Protein AF-A0A6H5HDL6-F1 (afdb_monomer_lite)

Structure (mmCIF, N/CA/C/O backbone):
data_AF-A0A6H5HDL6-F1
#
_entry.id   AF-A0A6H5HDL6-F1
#
loop_
_atom_site.group_PDB
_atom_site.id
_atom_site.type_symbol
_atom_site.label_atom_id
_atom_site.label_alt_id
_atom_site.label_comp_id
_atom_site.label_asym_id
_atom_site.label_entity_id
_atom_site.label_seq_id
_atom_site.pdbx_PDB_ins_code
_atom_site.Cartn_x
_atom_site.Cartn_y
_atom_site.Cartn_z
_atom_site.occupancy
_atom_site.B_iso_or_equiv
_atom_site.auth_seq_id
_atom_site.auth_comp_id
_atom_site.auth_asym_id
_atom_site.auth_atom_id
_atom_site.pdbx_PDB_model_num
ATOM 1 N N . MET A 1 1 ? -78.173 -23.665 137.659 1.00 51.97 1 MET A N 1
ATOM 2 C CA . MET A 1 1 ? -76.937 -24.255 137.090 1.00 51.97 1 MET A CA 1
ATOM 3 C C . MET A 1 1 ? -76.999 -24.400 135.570 1.00 51.97 1 MET A C 1
ATOM 5 O O . MET A 1 1 ? -76.061 -23.959 134.927 1.00 51.97 1 MET A O 1
ATOM 9 N N . LEU A 1 2 ? -78.094 -24.908 134.989 1.00 54.50 2 LEU A N 1
ATOM 10 C CA . LEU A 1 2 ? -78.235 -25.103 133.531 1.00 54.50 2 LEU A CA 1
ATOM 11 C C . LEU A 1 2 ? -78.214 -23.808 132.685 1.00 54.50 2 LEU A C 1
ATOM 13 O O . LEU A 1 2 ? -77.701 -23.809 131.574 1.00 54.50 2 LEU A O 1
ATOM 17 N N . GLN A 1 3 ? -78.717 -22.686 133.212 1.00 56.53 3 GLN A N 1
ATOM 18 C CA . GLN A 1 3 ? -78.788 -21.408 132.479 1.00 56.53 3 GLN A CA 1
ATOM 19 C C . GLN A 1 3 ? -77.405 -20.758 132.275 1.00 56.53 3 GLN A C 1
ATOM 21 O O . GLN A 1 3 ? -77.095 -20.301 131.178 1.00 56.53 3 GLN A O 1
ATOM 26 N N . LYS A 1 4 ? -76.543 -20.842 133.300 1.00 58.28 4 LYS A N 1
ATOM 27 C CA . LYS A 1 4 ? -75.158 -20.342 133.281 1.00 58.28 4 LYS A CA 1
ATOM 28 C C . LYS A 1 4 ? -74.285 -21.127 132.289 1.00 58.28 4 LYS A C 1
ATOM 30 O O . LYS A 1 4 ? -73.538 -20.534 131.529 1.00 58.28 4 LYS A O 1
ATOM 35 N N . GLN A 1 5 ? -74.493 -22.446 132.200 1.00 57.38 5 GLN A N 1
ATOM 36 C CA . GLN A 1 5 ? -73.827 -23.296 131.204 1.00 57.38 5 GLN A CA 1
ATOM 37 C C . GLN A 1 5 ? -74.211 -22.945 129.755 1.00 57.38 5 GLN A C 1
ATOM 39 O O . GLN A 1 5 ? -73.371 -23.053 128.870 1.00 57.38 5 GLN A O 1
ATOM 44 N N . SER A 1 6 ? -75.449 -22.507 129.486 1.00 62.84 6 SER A N 1
ATOM 45 C CA . SER A 1 6 ? -75.861 -22.133 128.121 1.00 62.84 6 SER A CA 1
ATOM 46 C C . SER A 1 6 ? -75.291 -20.783 127.662 1.00 62.84 6 SER A C 1
ATOM 48 O O . SER A 1 6 ? -74.946 -20.634 126.490 1.00 62.84 6 SER A O 1
ATOM 50 N N . GLU A 1 7 ? -75.140 -19.823 128.582 1.00 65.94 7 GLU A N 1
ATOM 51 C CA . GLU A 1 7 ? -74.504 -18.527 128.310 1.00 65.94 7 GLU A CA 1
ATOM 52 C C . GLU A 1 7 ? -72.987 -18.669 128.135 1.00 65.94 7 GLU A C 1
ATOM 54 O O . GLU A 1 7 ? -72.418 -18.062 127.225 1.00 65.94 7 GLU A O 1
ATOM 59 N N . ASP A 1 8 ? -72.342 -19.534 128.921 1.00 69.19 8 ASP A N 1
ATOM 60 C CA . ASP A 1 8 ? -70.921 -19.858 128.762 1.00 69.19 8 ASP A CA 1
ATOM 61 C C . ASP A 1 8 ? -70.655 -20.518 127.390 1.00 69.19 8 ASP A C 1
ATOM 63 O O . ASP A 1 8 ? -69.768 -20.088 126.658 1.00 69.19 8 ASP A O 1
ATOM 67 N N . ILE A 1 9 ? -71.503 -21.459 126.949 1.00 73.25 9 ILE A N 1
ATOM 68 C CA . ILE A 1 9 ? -71.388 -22.083 125.614 1.00 73.25 9 ILE A CA 1
ATOM 69 C C . ILE A 1 9 ? -71.655 -21.076 124.481 1.00 73.25 9 ILE A C 1
ATOM 71 O O . ILE A 1 9 ? -70.998 -21.119 123.440 1.00 73.25 9 ILE A O 1
ATOM 75 N N . ALA A 1 10 ? -72.629 -20.174 124.634 1.00 73.62 10 ALA A N 1
ATOM 76 C CA . ALA A 1 10 ? -72.947 -19.174 123.613 1.00 73.62 10 ALA A CA 1
ATOM 77 C C . ALA A 1 10 ? -71.846 -18.108 123.478 1.00 73.62 10 ALA A C 1
ATOM 79 O O . ALA A 1 10 ? -71.526 -17.688 122.363 1.00 73.62 10 ALA A O 1
ATOM 80 N N . THR A 1 11 ? -71.243 -17.692 124.593 1.00 76.38 11 THR A N 1
ATOM 81 C CA . THR A 1 11 ? -70.111 -16.754 124.600 1.00 76.38 11 THR A CA 1
ATOM 82 C C . THR A 1 11 ? -68.832 -17.400 124.068 1.00 76.38 11 THR A C 1
ATOM 84 O O . THR A 1 11 ? -68.110 -16.765 123.300 1.00 76.38 11 THR A O 1
ATOM 87 N N . GLU A 1 12 ? -68.590 -18.676 124.370 1.00 76.62 12 GLU A N 1
ATOM 88 C CA . GLU A 1 12 ? -67.491 -19.462 123.803 1.00 76.62 12 GLU A CA 1
ATOM 89 C C . GLU A 1 12 ? -67.674 -19.701 122.293 1.00 76.62 12 GLU A C 1
ATOM 91 O O . GLU A 1 12 ? -66.739 -19.509 121.514 1.00 76.62 12 GLU A O 1
ATOM 96 N N . LYS A 1 13 ? -68.901 -19.990 121.834 1.00 79.75 13 LYS A N 1
ATOM 97 C CA . LYS A 1 13 ? -69.240 -20.051 120.399 1.00 79.75 13 LYS A CA 1
ATOM 98 C C . LYS A 1 13 ? -69.044 -18.718 119.680 1.00 79.75 13 LYS A C 1
ATOM 100 O O . LYS A 1 13 ? -68.591 -18.706 118.541 1.00 79.75 13 LYS A O 1
ATOM 105 N N . ARG A 1 14 ? -69.376 -17.591 120.315 1.00 80.62 14 ARG A N 1
ATOM 106 C CA . ARG A 1 14 ? -69.145 -16.259 119.730 1.00 80.62 14 ARG A CA 1
ATOM 107 C C . ARG A 1 14 ? -67.656 -15.969 119.582 1.00 80.62 14 ARG A C 1
ATOM 109 O O . ARG A 1 14 ? -67.226 -15.640 118.485 1.00 80.62 14 ARG A O 1
ATOM 116 N N . LYS A 1 15 ? -66.878 -16.198 120.643 1.00 80.38 15 LYS A N 1
ATOM 117 C CA . LYS A 1 15 ? -65.420 -16.009 120.639 1.00 80.38 15 LYS A CA 1
ATOM 118 C C . LYS A 1 15 ? -64.717 -16.911 119.626 1.00 80.38 15 LYS A C 1
ATOM 120 O O . LYS A 1 15 ? -63.828 -16.452 118.920 1.00 80.38 15 LYS A O 1
ATOM 125 N N . THR A 1 16 ? -65.123 -18.177 119.524 1.00 81.25 16 THR A N 1
ATOM 126 C CA . THR A 1 16 ? -64.565 -19.112 118.531 1.00 81.25 16 THR A CA 1
ATOM 127 C C . THR A 1 16 ? -64.939 -18.719 117.105 1.00 81.25 16 THR A C 1
ATOM 129 O O . THR A 1 16 ? -64.087 -18.784 116.227 1.00 81.25 16 THR A O 1
ATOM 132 N N . MET A 1 17 ? -66.168 -18.256 116.863 1.00 81.19 17 MET A N 1
ATOM 133 C CA . MET A 1 17 ? -66.602 -17.780 115.545 1.00 81.19 17 MET A CA 1
ATOM 134 C C . MET A 1 17 ? -65.908 -16.470 115.136 1.00 81.19 17 MET A C 1
ATOM 136 O O . MET A 1 17 ? -65.518 -16.329 113.980 1.00 81.19 17 MET A O 1
ATOM 140 N N . GLU A 1 18 ? -65.720 -15.530 116.067 1.00 81.94 18 GLU A N 1
ATOM 141 C CA . GLU A 1 18 ? -64.949 -14.298 115.843 1.00 81.94 18 GLU A CA 1
ATOM 142 C C . GLU A 1 18 ? -63.475 -14.601 115.573 1.00 81.94 18 GLU A C 1
ATOM 144 O O . GLU A 1 18 ? -62.935 -14.108 114.586 1.00 81.94 18 GLU A O 1
ATOM 149 N N . SER A 1 19 ? -62.863 -15.497 116.353 1.00 84.88 19 SER A N 1
ATOM 150 C CA . SER A 1 19 ? -61.492 -15.962 116.121 1.00 84.88 19 SER A CA 1
ATOM 151 C C . SER A 1 19 ? -61.334 -16.654 114.762 1.00 84.88 19 SER A C 1
ATOM 153 O O . SER A 1 19 ? -60.387 -16.357 114.039 1.00 84.88 19 SER A O 1
ATOM 155 N N . LEU A 1 20 ? -62.278 -17.517 114.364 1.00 83.94 20 LEU A N 1
ATOM 156 C CA . LEU A 1 20 ? -62.286 -18.156 113.042 1.00 83.94 20 LEU A CA 1
ATOM 157 C C . LEU A 1 20 ? -62.433 -17.138 111.913 1.00 83.94 20 LEU A C 1
ATOM 159 O O . LEU A 1 20 ? -61.778 -17.274 110.883 1.00 83.94 20 LEU A O 1
ATOM 163 N N . LYS A 1 21 ? -63.285 -16.123 112.090 1.00 84.50 21 LYS A N 1
ATOM 164 C CA . LYS A 1 21 ? -63.489 -15.055 111.107 1.00 84.50 21 LYS A CA 1
ATOM 165 C C . LYS A 1 21 ? -62.234 -14.194 110.948 1.00 84.50 21 LYS A C 1
ATOM 167 O O . LYS A 1 21 ? -61.874 -13.876 109.817 1.00 84.50 21 LYS A O 1
ATOM 172 N N . GLU A 1 22 ? -61.562 -13.851 112.046 1.00 87.00 22 GLU A N 1
ATOM 173 C CA . GLU A 1 22 ? -60.267 -13.160 112.015 1.00 87.00 22 GLU A CA 1
ATOM 174 C C . GLU A 1 22 ? -59.184 -14.022 111.358 1.00 87.00 22 GLU A C 1
ATOM 176 O O . GLU A 1 22 ? -58.454 -13.533 110.499 1.00 87.00 22 GLU A O 1
ATOM 181 N N . GLU A 1 23 ? -59.111 -15.316 111.682 1.00 89.06 23 GLU A N 1
ATOM 182 C CA . GLU A 1 23 ? -58.134 -16.232 111.088 1.00 89.06 23 GLU A CA 1
ATOM 183 C C . GLU A 1 23 ? -58.360 -16.414 109.578 1.00 89.06 23 GLU A C 1
ATOM 185 O O . GLU A 1 23 ? -57.404 -16.383 108.800 1.00 89.06 23 GLU A O 1
ATOM 190 N N . LEU A 1 24 ? -59.615 -16.568 109.140 1.00 88.31 24 LEU A N 1
ATOM 191 C CA . LEU A 1 24 ? -59.975 -16.629 107.719 1.00 88.31 24 LEU A CA 1
ATOM 192 C C . LEU A 1 24 ? -59.668 -15.313 107.004 1.00 88.31 24 LEU A C 1
ATOM 194 O O . LEU A 1 24 ? -59.081 -15.349 105.926 1.00 88.31 24 LEU A O 1
ATOM 198 N N . GLY A 1 25 ? -60.006 -14.168 107.606 1.00 90.38 25 GLY A N 1
ATOM 199 C CA . GLY A 1 25 ? -59.681 -12.851 107.055 1.00 90.38 25 GLY A CA 1
ATOM 200 C C . GLY A 1 25 ? -58.175 -12.662 106.875 1.00 90.38 25 GLY A C 1
ATOM 201 O O . GLY A 1 25 ? -57.727 -12.256 105.806 1.00 90.38 25 GLY A O 1
ATOM 202 N N . LEU A 1 26 ? -57.380 -13.057 107.873 1.00 90.44 26 LEU A N 1
ATOM 203 C CA . LEU A 1 26 ? -55.918 -13.037 107.799 1.00 90.44 26 LEU A CA 1
ATOM 204 C C . LEU A 1 26 ? -55.365 -14.003 106.741 1.00 90.44 26 LEU A C 1
ATOM 206 O O . LEU A 1 26 ? -54.380 -13.674 106.084 1.00 90.44 26 LEU A O 1
ATOM 210 N N . LYS A 1 27 ? -55.963 -15.189 106.561 1.00 91.56 27 LYS A N 1
ATOM 211 C CA . LYS A 1 27 ? -55.554 -16.142 105.512 1.00 91.56 27 LYS A CA 1
ATOM 212 C C . LYS A 1 27 ? -55.849 -15.614 104.112 1.00 91.56 27 LYS A C 1
ATOM 214 O O . LYS A 1 27 ? -54.983 -15.733 103.253 1.00 91.56 27 LYS A O 1
ATOM 219 N N . VAL A 1 28 ? -57.028 -15.029 103.897 1.00 92.69 28 VAL A N 1
ATOM 220 C CA . VAL A 1 28 ? -57.407 -14.429 102.608 1.00 92.69 28 VAL A CA 1
ATOM 221 C C . VAL A 1 28 ? -56.478 -13.268 102.276 1.00 92.69 28 VAL A C 1
ATOM 223 O O . VAL A 1 28 ? -55.870 -13.288 101.214 1.00 92.69 28 VAL A O 1
ATOM 226 N N . LEU A 1 29 ? -56.268 -12.337 103.214 1.00 93.00 29 LEU A N 1
ATOM 227 C CA . LEU A 1 29 ? -55.360 -11.202 103.010 1.00 93.00 29 LEU A CA 1
ATOM 228 C C . LEU A 1 29 ? -53.931 -11.653 102.681 1.00 93.00 29 LEU A C 1
ATOM 230 O O . LEU A 1 29 ? -53.319 -11.119 101.765 1.00 93.00 29 LEU A O 1
ATOM 234 N N . LYS A 1 30 ? -53.410 -12.675 103.376 1.00 93.44 30 LYS A N 1
ATOM 235 C CA . LYS A 1 30 ? -52.078 -13.233 103.081 1.00 93.44 30 LYS A CA 1
ATOM 236 C C . LYS A 1 30 ? -51.989 -13.892 101.707 1.00 93.44 30 LYS A C 1
ATOM 238 O O . LYS A 1 30 ? -50.918 -13.888 101.110 1.00 93.44 30 LYS A O 1
ATOM 243 N N . GLU A 1 31 ? -53.055 -14.531 101.237 1.00 93.12 31 GLU A N 1
ATOM 244 C CA . GLU A 1 31 ? -53.049 -15.176 99.922 1.00 93.12 31 GLU A CA 1
ATOM 245 C C . GLU A 1 31 ? -53.210 -14.146 98.797 1.00 93.12 31 GLU A C 1
ATOM 247 O O . GLU A 1 31 ? -52.522 -14.246 97.785 1.00 93.12 31 GLU A O 1
ATOM 252 N N . GLU A 1 32 ? -54.025 -13.108 99.007 1.00 94.00 32 GLU A N 1
ATOM 253 C CA . GLU A 1 32 ? -54.127 -11.956 98.104 1.00 94.00 32 GLU A CA 1
ATOM 254 C C . GLU A 1 32 ? -52.804 -11.187 98.005 1.00 94.00 32 GLU A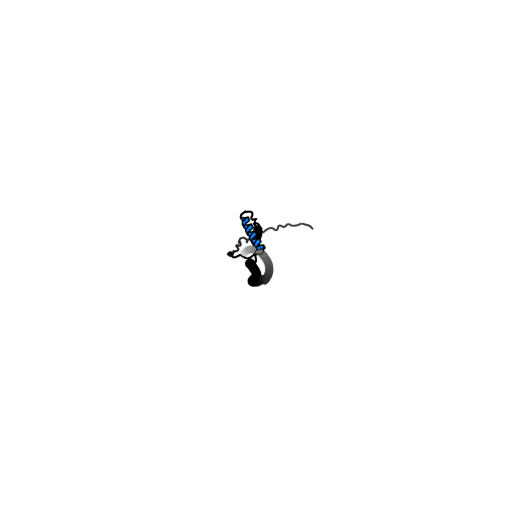 C 1
ATOM 256 O O . GLU A 1 32 ? -52.400 -10.825 96.905 1.00 94.00 32 GLU A O 1
ATOM 261 N N . GLU A 1 33 ? -52.091 -10.989 99.119 1.00 94.56 33 GLU A N 1
ATOM 262 C CA . GLU A 1 33 ? -50.772 -10.342 99.136 1.00 94.56 33 GLU A CA 1
ATOM 263 C C . GLU A 1 33 ? -49.739 -11.141 98.325 1.00 94.56 33 GLU A C 1
ATOM 265 O O . GLU A 1 33 ? -49.055 -10.584 97.468 1.00 94.56 33 GLU A O 1
ATOM 270 N N . LYS A 1 34 ? -49.689 -12.471 98.492 1.00 95.25 34 LYS A N 1
ATOM 271 C CA . LYS A 1 34 ? -48.822 -13.332 97.665 1.00 95.25 34 LYS A CA 1
ATOM 272 C C . LYS A 1 34 ? -49.184 -13.282 96.186 1.00 95.25 34 LYS A C 1
ATOM 274 O O . LYS A 1 34 ? -48.295 -13.351 95.337 1.00 95.25 34 LYS A O 1
ATOM 279 N N . GLU A 1 35 ? -50.473 -13.256 95.863 1.00 95.25 35 GLU A N 1
ATOM 280 C CA . GLU A 1 35 ? -50.909 -13.199 94.472 1.00 95.25 35 GLU A CA 1
ATOM 281 C C . GLU A 1 35 ? -50.597 -11.829 93.861 1.00 95.25 35 GLU A C 1
ATOM 283 O O . GLU A 1 35 ? -50.148 -11.759 92.718 1.00 95.25 35 GLU A O 1
ATOM 288 N N . LEU A 1 36 ? -50.713 -10.751 94.641 1.00 96.25 36 LEU A N 1
ATOM 289 C CA . LEU A 1 36 ? -50.265 -9.419 94.247 1.00 96.25 36 LEU A CA 1
ATOM 290 C C . LEU A 1 36 ? -48.755 -9.401 93.968 1.00 96.25 36 LEU A C 1
ATOM 292 O O . LEU A 1 36 ? -48.351 -8.898 92.923 1.00 96.25 36 LEU A O 1
ATOM 296 N N . ASP A 1 37 ? -47.933 -10.019 94.820 1.00 96.12 37 ASP A N 1
ATOM 297 C CA . ASP A 1 37 ? -46.484 -10.142 94.601 1.00 96.12 37 ASP A CA 1
ATOM 298 C C . ASP A 1 37 ? -46.157 -10.934 93.322 1.00 96.12 37 ASP A C 1
ATOM 300 O O . ASP A 1 37 ? -45.272 -10.563 92.540 1.00 96.12 37 ASP A O 1
ATOM 304 N N . ARG A 1 38 ? -46.892 -12.021 93.052 1.00 96.56 38 ARG A N 1
ATOM 305 C CA . ARG A 1 38 ? -46.763 -12.797 91.803 1.00 96.56 38 ARG A CA 1
ATOM 306 C C . ARG A 1 38 ? -47.158 -11.977 90.579 1.00 96.56 38 ARG A C 1
ATOM 308 O O . ARG A 1 38 ? -46.459 -11.991 89.564 1.00 96.56 38 ARG A O 1
ATOM 315 N N . LEU A 1 39 ? -48.257 -11.235 90.658 1.00 96.69 39 LEU A N 1
ATOM 316 C CA . LEU A 1 39 ? -48.692 -10.351 89.580 1.00 96.69 39 LEU A CA 1
ATOM 317 C C . LEU A 1 39 ? -47.697 -9.210 89.364 1.00 96.69 39 LEU A C 1
ATOM 319 O O . LEU A 1 39 ? -47.382 -8.865 88.227 1.00 96.69 39 LEU A O 1
ATOM 323 N N . GLN A 1 40 ? -47.130 -8.655 90.430 1.00 96.62 40 GLN A N 1
ATOM 324 C CA . GLN A 1 40 ? -46.153 -7.579 90.342 1.00 96.62 40 GLN A CA 1
ATOM 325 C C . GLN A 1 40 ? -44.829 -8.062 89.732 1.00 96.62 40 GLN A C 1
ATOM 327 O O . GLN A 1 40 ? -44.255 -7.381 88.875 1.00 96.62 40 GLN A O 1
ATOM 332 N N . THR A 1 41 ? -44.365 -9.256 90.110 1.00 96.19 41 THR A N 1
ATOM 333 C CA . THR A 1 41 ? -43.159 -9.875 89.535 1.00 96.19 41 THR A CA 1
ATOM 334 C C . THR A 1 41 ? -43.345 -10.240 88.062 1.00 96.19 41 THR A C 1
ATOM 336 O O . THR A 1 41 ? -42.486 -9.906 87.246 1.00 96.19 41 THR A O 1
ATOM 339 N N . THR A 1 42 ? -44.481 -10.834 87.687 1.00 96.88 42 THR A N 1
ATOM 340 C CA . THR A 1 42 ? -44.799 -11.140 86.278 1.00 96.88 42 THR A CA 1
ATOM 341 C C . THR A 1 42 ? -44.957 -9.878 85.430 1.00 96.88 42 THR A C 1
ATOM 343 O O . THR A 1 42 ? -44.367 -9.794 84.354 1.00 96.88 42 THR A O 1
ATOM 346 N N . THR A 1 43 ? -45.660 -8.857 85.928 1.00 96.75 43 THR A N 1
ATOM 347 C CA . THR A 1 43 ? -45.820 -7.571 85.226 1.00 96.75 43 THR A CA 1
ATOM 348 C C . THR A 1 43 ? -44.471 -6.887 85.001 1.00 96.75 43 THR A C 1
ATOM 350 O O . THR A 1 43 ? -44.206 -6.379 83.913 1.00 96.75 43 THR A O 1
ATOM 353 N N . SER A 1 44 ? -43.581 -6.922 85.998 1.00 96.50 44 SER A N 1
ATOM 354 C CA . SER A 1 44 ? -42.224 -6.372 85.870 1.00 96.50 44 SER A CA 1
ATOM 355 C C . SER A 1 44 ? -41.373 -7.158 84.862 1.00 96.50 44 SER A C 1
ATOM 357 O O . SER A 1 44 ? -40.627 -6.557 84.090 1.00 96.50 44 SER A O 1
ATOM 359 N N . GLY A 1 45 ? -41.509 -8.490 84.825 1.00 97.69 45 GLY A N 1
ATOM 360 C CA . GLY A 1 45 ? -40.854 -9.351 83.835 1.00 97.69 45 GLY A CA 1
ATOM 361 C C . GLY A 1 45 ? -41.294 -9.039 82.403 1.00 97.69 45 GLY A C 1
ATOM 362 O O . GLY A 1 45 ? -40.453 -8.764 81.548 1.00 97.69 45 GLY A O 1
ATOM 363 N N . LEU A 1 46 ? -42.608 -8.969 82.166 1.00 97.31 46 LEU A N 1
ATOM 364 C CA . LEU A 1 46 ? -43.175 -8.618 80.859 1.00 97.31 46 LEU A CA 1
ATOM 365 C C . LEU A 1 46 ? -42.773 -7.208 80.409 1.00 97.31 46 LEU A C 1
ATOM 367 O O . LEU A 1 46 ? -42.495 -6.989 79.231 1.00 97.31 46 LEU A O 1
ATOM 371 N N . LEU A 1 47 ? -42.697 -6.246 81.335 1.00 97.12 47 LEU A N 1
ATOM 372 C CA . LEU A 1 47 ? -42.234 -4.894 81.025 1.00 97.12 47 LEU A CA 1
ATOM 373 C C . LEU A 1 47 ? -40.774 -4.891 80.541 1.00 97.12 47 LEU A C 1
ATOM 375 O O . LEU A 1 47 ? -40.439 -4.176 79.594 1.00 97.12 47 LEU A O 1
ATOM 379 N N . ASN A 1 48 ? -39.912 -5.705 81.156 1.00 97.00 48 ASN A N 1
ATOM 380 C CA . ASN A 1 48 ? -38.518 -5.849 80.736 1.00 97.00 48 ASN A CA 1
ATOM 381 C C . ASN A 1 48 ? -38.405 -6.501 79.352 1.00 97.00 48 ASN A C 1
ATOM 383 O O . ASN A 1 48 ? -37.693 -5.974 78.498 1.00 97.00 48 ASN A O 1
ATOM 387 N N . GLU A 1 49 ? -39.142 -7.584 79.097 1.00 97.56 49 GLU A N 1
ATOM 388 C CA . GLU A 1 49 ? -39.192 -8.231 77.778 1.00 97.56 49 GLU A CA 1
ATOM 389 C C . GLU A 1 49 ? -39.691 -7.270 76.693 1.00 97.56 49 GLU A C 1
ATOM 391 O O . GLU A 1 49 ? -39.082 -7.159 75.628 1.00 97.56 49 GLU A O 1
ATOM 396 N N . MET A 1 50 ? -40.743 -6.495 76.980 1.00 97.56 50 MET A N 1
ATOM 397 C CA . MET A 1 50 ? -41.262 -5.478 76.064 1.00 97.56 50 MET A CA 1
ATOM 398 C C . MET A 1 50 ? -40.201 -4.419 75.727 1.00 97.56 50 MET A C 1
ATOM 400 O O . MET A 1 50 ? -40.080 -4.008 74.571 1.00 97.56 50 MET A O 1
ATOM 404 N N . ASN A 1 51 ? -39.414 -3.979 76.712 1.00 97.56 51 ASN A N 1
ATOM 405 C CA . ASN A 1 51 ? -38.340 -3.011 76.491 1.00 97.56 51 ASN A CA 1
ATOM 406 C C . ASN A 1 51 ? -37.201 -3.596 75.640 1.00 97.56 51 ASN A C 1
ATOM 408 O O . ASN A 1 51 ? -36.701 -2.903 74.748 1.00 97.56 51 ASN A O 1
ATOM 412 N N . ILE A 1 52 ? -36.834 -4.864 75.862 1.00 97.81 52 ILE A N 1
ATOM 413 C CA . ILE A 1 52 ? -35.841 -5.578 75.044 1.00 97.81 52 ILE A CA 1
ATOM 414 C C . ILE A 1 52 ? -36.332 -5.670 73.597 1.00 97.81 52 ILE A C 1
ATOM 416 O O . ILE A 1 52 ? -35.649 -5.179 72.698 1.00 97.81 52 ILE A O 1
ATOM 420 N N . LEU A 1 53 ? -37.548 -6.173 73.371 1.00 97.81 53 LEU A N 1
ATOM 421 C CA . LEU A 1 53 ? -38.136 -6.296 72.033 1.00 97.81 53 LEU A CA 1
ATOM 422 C C . LEU A 1 53 ? -38.232 -4.948 71.314 1.00 97.81 53 LEU A C 1
ATOM 424 O O . LEU A 1 53 ? -37.978 -4.853 70.114 1.00 97.81 53 LEU A O 1
ATOM 428 N N . LYS A 1 54 ? -38.560 -3.874 72.040 1.00 98.00 54 LYS A N 1
ATOM 429 C CA . LYS A 1 54 ? -38.583 -2.522 71.476 1.00 98.00 54 LYS A CA 1
ATOM 430 C C . LYS A 1 54 ? -37.190 -2.083 71.020 1.00 98.00 54 LYS A C 1
ATOM 432 O O . LYS A 1 54 ? -37.068 -1.505 69.941 1.00 98.00 54 LYS A O 1
ATOM 437 N N . SER A 1 55 ? -36.151 -2.370 71.805 1.00 97.25 55 SER A N 1
ATOM 438 C CA . SER A 1 55 ? -34.766 -2.067 71.426 1.00 97.25 55 SER A CA 1
ATOM 439 C C . SER A 1 55 ? -34.318 -2.879 70.202 1.00 97.25 55 SER A C 1
ATOM 441 O O . SER A 1 55 ? -33.799 -2.306 69.243 1.00 97.25 55 SER A O 1
ATOM 443 N N . GLU A 1 56 ? -34.637 -4.173 70.151 1.00 97.81 56 GLU A N 1
ATOM 444 C CA . GLU A 1 56 ? -34.349 -5.036 69.002 1.00 97.81 56 GLU A CA 1
ATOM 445 C C . GLU A 1 56 ? -35.070 -4.556 67.741 1.00 97.81 56 GLU A C 1
ATOM 447 O O . GLU A 1 56 ? -34.452 -4.448 66.683 1.00 97.81 56 GLU A O 1
ATOM 452 N N . ALA A 1 57 ? -36.345 -4.173 67.849 1.00 97.62 57 ALA A N 1
ATOM 453 C CA . ALA A 1 57 ? -37.104 -3.617 66.733 1.00 97.62 57 ALA A CA 1
ATOM 454 C C . ALA A 1 57 ? -36.475 -2.319 66.198 1.00 97.62 57 ALA A C 1
ATOM 456 O O . ALA A 1 57 ? -36.437 -2.107 64.984 1.00 97.62 57 ALA A O 1
ATOM 457 N N . THR A 1 58 ? -35.943 -1.458 67.075 1.00 97.50 58 THR A N 1
ATOM 458 C CA . THR A 1 58 ? -35.238 -0.243 66.632 1.00 97.50 58 THR A CA 1
ATOM 459 C C . THR A 1 58 ? -33.921 -0.547 65.921 1.00 97.50 58 THR A C 1
ATOM 461 O O . THR A 1 58 ? -33.631 0.090 64.910 1.00 97.50 58 THR A O 1
ATOM 464 N N . ILE A 1 59 ? -33.165 -1.547 66.387 1.00 97.56 59 ILE A N 1
ATOM 465 C CA . ILE A 1 59 ? -31.920 -1.994 65.744 1.00 97.56 59 ILE A CA 1
ATOM 466 C C . ILE A 1 59 ? -32.226 -2.628 64.383 1.00 97.56 59 ILE A C 1
ATOM 468 O O . ILE A 1 59 ? -31.617 -2.278 63.379 1.00 97.56 59 ILE A O 1
ATOM 472 N N . LYS A 1 60 ? -33.229 -3.507 64.302 1.00 97.88 60 LYS A N 1
ATOM 473 C CA . LYS A 1 60 ? -33.631 -4.120 63.029 1.00 97.88 60 LYS A CA 1
ATOM 474 C C . LYS A 1 60 ? -34.134 -3.104 62.016 1.00 97.88 60 LYS A C 1
ATOM 476 O O . LYS A 1 60 ? -33.872 -3.252 60.825 1.00 97.88 60 LYS A O 1
ATOM 481 N N . LYS A 1 61 ? -34.799 -2.045 62.475 1.00 97.94 61 LYS A N 1
ATOM 482 C CA . LYS A 1 61 ? -35.198 -0.942 61.603 1.00 97.94 61 LYS A CA 1
ATOM 483 C C . LYS A 1 61 ? -33.989 -0.184 61.045 1.00 97.94 61 LYS A C 1
ATOM 485 O O . LYS A 1 61 ? -33.965 0.087 59.850 1.00 97.94 61 LYS A O 1
ATOM 490 N N . SER A 1 62 ? -32.977 0.113 61.863 1.00 97.56 62 SER A N 1
ATOM 491 C CA . SER A 1 62 ? -31.773 0.799 61.375 1.00 97.56 62 SER A CA 1
ATOM 492 C C . SER A 1 62 ? -30.937 -0.076 60.433 1.00 97.56 62 SER A C 1
ATOM 494 O O . SER A 1 62 ? -30.437 0.427 59.428 1.00 97.56 62 SER A O 1
ATOM 496 N N . GLU A 1 63 ? -30.834 -1.383 60.698 1.00 98.06 63 GLU A N 1
ATOM 497 C CA . GLU A 1 63 ? -30.216 -2.355 59.784 1.00 98.06 63 GLU A CA 1
ATOM 498 C C . GLU A 1 63 ? -30.931 -2.383 58.424 1.00 98.06 63 GLU A C 1
ATOM 500 O O . GLU A 1 63 ? -30.278 -2.368 57.379 1.00 98.06 63 GLU A O 1
ATOM 505 N N . LEU A 1 64 ? -32.269 -2.367 58.425 1.00 98.00 64 LEU A N 1
ATOM 506 C CA . LEU A 1 64 ? -33.071 -2.336 57.201 1.00 98.00 64 LEU A CA 1
ATOM 507 C C . LEU A 1 64 ? -32.872 -1.032 56.411 1.00 98.00 64 LEU A C 1
ATOM 509 O O . LEU A 1 64 ? -32.746 -1.069 55.185 1.00 98.00 64 LEU A O 1
ATOM 513 N N . ASP A 1 65 ? -32.799 0.111 57.096 1.00 98.00 65 ASP A N 1
ATOM 514 C CA . ASP A 1 65 ? -32.547 1.409 56.462 1.00 98.00 65 ASP A CA 1
ATOM 515 C C . ASP A 1 65 ? -31.161 1.453 55.794 1.00 98.00 65 ASP A C 1
ATOM 517 O O . ASP A 1 65 ? -31.015 1.998 54.696 1.00 98.00 65 ASP A O 1
ATOM 521 N N . LEU A 1 66 ? -30.139 0.861 56.425 1.00 97.81 66 LEU A N 1
ATOM 522 C CA . LEU A 1 66 ? -28.799 0.735 55.841 1.00 97.81 66 LEU A CA 1
ATOM 523 C C . LEU A 1 66 ? -28.803 -0.188 54.618 1.00 97.81 66 LEU A C 1
ATOM 525 O O . LEU A 1 66 ? -28.306 0.204 53.564 1.00 97.81 66 LEU A O 1
ATOM 529 N N . ALA A 1 67 ? -29.430 -1.362 54.721 1.00 97.75 67 ALA A N 1
ATOM 530 C CA . ALA A 1 67 ? -29.539 -2.298 53.603 1.00 97.75 67 ALA A CA 1
ATOM 531 C C . ALA A 1 67 ? -30.276 -1.683 52.401 1.00 97.75 67 ALA A C 1
ATOM 533 O O . ALA A 1 67 ? -29.890 -1.903 51.254 1.00 97.75 67 ALA A O 1
ATOM 534 N N . THR A 1 68 ? -31.302 -0.867 52.655 1.00 97.88 68 THR A N 1
ATOM 535 C CA . THR A 1 68 ? -32.051 -0.163 51.605 1.00 97.88 68 THR A CA 1
ATOM 536 C C . THR A 1 68 ? -31.185 0.883 50.900 1.00 97.88 68 THR A C 1
ATOM 538 O O . THR A 1 68 ? -31.215 0.993 49.676 1.00 97.88 68 THR A O 1
ATOM 541 N N . LYS A 1 69 ? -30.358 1.626 51.649 1.00 97.94 69 LYS A N 1
ATOM 542 C CA . LYS A 1 69 ? -29.401 2.579 51.063 1.00 97.94 69 LYS A CA 1
ATOM 543 C C . LYS A 1 69 ? -28.340 1.877 50.214 1.00 97.94 69 LYS A C 1
ATOM 545 O O . LYS A 1 69 ? -28.050 2.342 49.115 1.00 97.94 69 LYS A O 1
ATOM 550 N N . ASP A 1 70 ? -27.799 0.760 50.696 1.00 98.19 70 ASP A N 1
ATOM 551 C CA . ASP A 1 70 ? -26.810 -0.030 49.955 1.00 98.19 70 ASP A CA 1
ATOM 552 C C . ASP A 1 70 ? -27.398 -0.633 48.673 1.00 98.19 70 ASP A C 1
ATOM 554 O O . ASP A 1 70 ? -26.724 -0.662 47.640 1.00 98.19 70 ASP A O 1
ATOM 558 N N . LEU A 1 71 ? -28.659 -1.082 48.716 1.00 98.12 71 LEU A N 1
ATOM 559 C CA . LEU A 1 71 ? -29.372 -1.579 47.540 1.00 98.12 71 LEU A CA 1
ATOM 560 C C . LEU A 1 71 ? -29.513 -0.482 46.480 1.00 98.12 71 LEU A C 1
ATOM 562 O O . LEU A 1 71 ? -29.086 -0.689 45.346 1.00 98.12 71 LEU A O 1
ATOM 566 N N . ASN A 1 72 ? -30.011 0.695 46.866 1.00 97.50 72 ASN A N 1
ATOM 567 C CA . ASN A 1 72 ? -30.164 1.829 45.952 1.00 97.50 72 ASN A CA 1
ATOM 568 C C . ASN A 1 72 ? -28.821 2.232 45.324 1.00 97.50 72 ASN A C 1
ATOM 570 O O . ASN A 1 72 ? -28.740 2.455 44.119 1.00 97.50 72 ASN A O 1
ATOM 574 N N . ARG A 1 73 ? -27.738 2.249 46.114 1.00 98.31 73 ARG A N 1
ATOM 575 C CA . ARG A 1 73 ? -26.394 2.556 45.603 1.00 98.31 73 ARG A CA 1
ATOM 576 C C . ARG A 1 73 ? -25.946 1.561 44.531 1.00 98.31 73 ARG A C 1
ATOM 578 O O . ARG A 1 73 ? -25.388 1.952 43.510 1.00 98.31 73 ARG A O 1
ATOM 585 N N . ARG A 1 74 ? -26.194 0.264 44.741 1.00 97.56 74 ARG A N 1
ATOM 586 C CA . ARG A 1 74 ? -25.869 -0.773 43.748 1.00 97.56 74 ARG A CA 1
ATOM 587 C C . ARG A 1 74 ? -26.743 -0.687 42.502 1.00 97.56 74 ARG A C 1
ATOM 589 O O . ARG A 1 74 ? -26.261 -0.990 41.414 1.00 97.56 74 ARG A O 1
ATOM 596 N N . GLU A 1 75 ? -28.004 -0.293 42.640 1.00 97.69 75 GLU A N 1
ATOM 597 C CA . GLU A 1 75 ? -28.887 -0.056 41.496 1.00 97.69 75 GLU A CA 1
ATOM 598 C C . GLU A 1 75 ? -28.385 1.111 40.637 1.00 97.69 75 GLU A C 1
ATOM 600 O O . GLU A 1 75 ? -28.327 0.980 39.414 1.00 97.69 75 GLU A O 1
ATOM 605 N N . GLU A 1 76 ? -27.928 2.202 41.257 1.00 98.12 76 GLU A N 1
ATOM 606 C CA . GLU A 1 76 ? -27.288 3.326 40.559 1.00 98.12 76 GLU A CA 1
ATOM 607 C C . GLU A 1 76 ? -26.001 2.894 39.834 1.00 98.12 76 GLU A C 1
ATOM 609 O O . GLU A 1 76 ? -25.835 3.176 38.644 1.00 98.12 76 GLU A O 1
ATOM 614 N N . GLU A 1 77 ? -25.121 2.143 40.508 1.00 98.31 77 GLU A N 1
ATOM 615 C CA . GLU A 1 77 ? -23.903 1.577 39.903 1.00 98.31 77 GLU A CA 1
ATOM 616 C C . GLU A 1 77 ? -24.238 0.667 38.700 1.00 98.31 77 GLU A C 1
ATOM 618 O O . GLU A 1 77 ? -23.584 0.737 37.657 1.00 98.31 77 GLU A O 1
ATOM 623 N N . LEU A 1 78 ? -25.287 -0.160 38.802 1.00 98.06 78 LEU A N 1
ATOM 624 C CA . LEU A 1 78 ? -25.759 -1.018 37.708 1.00 98.06 78 LEU A CA 1
ATOM 625 C C . LEU A 1 78 ? -26.305 -0.225 36.522 1.00 98.06 78 LEU A C 1
ATOM 627 O O . LEU A 1 78 ? -26.063 -0.603 35.373 1.00 98.06 78 LEU A O 1
ATOM 631 N N . VAL A 1 79 ? -27.049 0.851 36.777 1.00 98.31 79 VAL A N 1
ATOM 632 C CA . VAL A 1 79 ? -27.544 1.739 35.718 1.00 98.31 79 VAL A CA 1
ATOM 633 C C . VAL A 1 79 ? -26.370 2.396 34.996 1.00 98.31 79 VAL A C 1
ATOM 635 O O . VAL A 1 79 ? -26.337 2.373 33.765 1.00 98.31 79 VAL A O 1
ATOM 638 N N . GLN A 1 80 ? -25.374 2.893 35.732 1.00 97.94 80 GLN A N 1
ATOM 639 C CA . GLN A 1 80 ? -24.186 3.499 35.135 1.00 97.94 80 GLN A CA 1
ATOM 640 C C . GLN A 1 80 ? -23.401 2.494 34.279 1.00 97.94 80 GLN A C 1
ATOM 642 O O . GLN A 1 80 ? -23.094 2.777 33.121 1.00 97.94 80 GLN A O 1
ATOM 647 N N . MET A 1 81 ? -23.163 1.282 34.791 1.00 98.06 81 MET A N 1
ATOM 648 C CA . MET A 1 81 ? -22.475 0.230 34.033 1.00 98.06 81 MET A CA 1
ATOM 649 C C . MET A 1 81 ? -23.210 -0.155 32.743 1.00 98.06 81 MET A C 1
ATOM 651 O O . MET A 1 81 ? -22.565 -0.448 31.737 1.00 98.06 81 MET A O 1
ATOM 655 N N . LYS A 1 82 ? -24.551 -0.147 32.734 1.00 98.25 82 LYS A N 1
ATOM 656 C CA . LYS A 1 82 ? -25.333 -0.396 31.509 1.00 98.25 82 LYS A CA 1
ATOM 657 C C . LYS A 1 82 ? -25.098 0.686 30.457 1.00 98.25 82 LYS A C 1
ATOM 659 O O . LYS A 1 82 ? -24.897 0.354 29.292 1.00 98.25 82 LYS A O 1
ATOM 664 N N . VAL A 1 83 ? -25.078 1.955 30.867 1.00 98.38 83 VAL A N 1
ATOM 665 C CA . VAL A 1 83 ? -24.794 3.084 29.966 1.00 98.38 83 VAL A CA 1
ATOM 666 C C . VAL A 1 83 ? -23.386 2.970 29.377 1.00 98.38 83 VAL A C 1
ATOM 668 O O . VAL A 1 83 ? -23.209 3.108 28.165 1.00 98.38 83 VAL A O 1
ATOM 671 N N . ASP A 1 84 ? -22.390 2.660 30.206 1.00 98.25 84 ASP A N 1
ATOM 672 C CA . ASP A 1 84 ? -21.003 2.502 29.757 1.00 98.25 84 ASP A CA 1
ATOM 673 C C . ASP A 1 84 ? -20.852 1.328 28.780 1.00 98.25 84 ASP A C 1
ATOM 675 O O . ASP A 1 84 ? -20.172 1.444 27.758 1.00 98.25 84 ASP A O 1
ATOM 679 N N . LEU A 1 85 ? -21.540 0.215 29.044 1.00 98.12 85 LEU A N 1
ATOM 680 C CA . LEU A 1 85 ? -21.558 -0.957 28.171 1.00 98.12 85 LEU A CA 1
ATOM 681 C C . LEU A 1 85 ? -22.177 -0.645 26.801 1.00 98.12 85 LEU A C 1
ATOM 683 O O . LEU A 1 85 ? -21.639 -1.071 25.777 1.00 98.12 85 LEU A O 1
ATOM 687 N N . ASP A 1 86 ? -23.263 0.124 26.756 1.00 98.19 86 ASP A N 1
ATOM 688 C CA . ASP A 1 86 ? -23.880 0.543 25.494 1.00 98.19 86 ASP A CA 1
ATOM 689 C C . ASP A 1 86 ? -22.991 1.519 24.710 1.00 98.19 86 ASP A C 1
ATOM 691 O O . ASP A 1 86 ? -22.893 1.424 23.483 1.00 98.19 86 ASP A O 1
ATOM 695 N N . ASN A 1 87 ? -22.278 2.414 25.397 1.00 98.06 87 ASN A N 1
ATOM 696 C CA . ASN A 1 87 ? -21.295 3.297 24.767 1.00 98.06 87 ASN A CA 1
ATOM 697 C C . ASN A 1 87 ? -20.111 2.511 24.185 1.00 98.06 87 ASN A C 1
ATOM 699 O O . ASN A 1 87 ? -19.696 2.763 23.052 1.00 98.06 87 ASN A O 1
ATOM 703 N N . LEU A 1 88 ? -19.590 1.526 24.923 1.00 98.06 88 LEU A N 1
ATOM 704 C CA . LEU A 1 88 ? -18.523 0.650 24.437 1.00 98.06 88 LEU A CA 1
ATOM 705 C C . LEU A 1 88 ? -18.967 -0.162 23.218 1.00 98.06 88 LEU A C 1
ATOM 707 O O . LEU A 1 88 ? -18.214 -0.247 22.251 1.00 98.06 88 LEU A O 1
ATOM 711 N N . LYS A 1 89 ? -20.196 -0.694 23.214 1.00 98.31 89 LYS A N 1
ATOM 712 C CA . LYS A 1 89 ? -20.756 -1.391 22.046 1.00 98.31 89 LYS A CA 1
ATOM 713 C C . LYS A 1 89 ? -20.797 -0.501 20.806 1.00 98.31 89 LYS A C 1
ATOM 715 O O . LYS A 1 89 ? -20.348 -0.933 19.749 1.00 98.31 89 LYS A O 1
ATOM 720 N N . LYS A 1 90 ? -21.278 0.741 20.934 1.00 98.12 90 LYS A N 1
ATOM 721 C CA . LYS A 1 90 ? -21.295 1.708 19.821 1.00 98.12 90 LYS A CA 1
ATOM 722 C C . LYS A 1 90 ? -19.886 2.010 19.307 1.00 98.12 90 LYS A C 1
ATOM 724 O O . LYS A 1 90 ? -19.665 2.037 18.102 1.00 98.12 90 LYS A O 1
ATOM 729 N N . ASN A 1 91 ? -18.921 2.190 20.209 1.00 97.94 91 ASN A N 1
ATOM 730 C CA . ASN A 1 91 ? -17.528 2.427 19.829 1.00 97.94 91 ASN A CA 1
ATOM 731 C C . ASN A 1 91 ? -16.907 1.226 19.103 1.00 97.94 91 ASN A C 1
ATOM 733 O O . ASN A 1 91 ? -16.162 1.422 18.147 1.00 97.94 91 ASN A O 1
ATOM 737 N N . ILE A 1 92 ? -17.205 -0.002 19.537 1.00 98.25 92 ILE A N 1
ATOM 738 C CA . ILE A 1 92 ? -16.743 -1.222 18.860 1.00 98.25 92 ILE A CA 1
ATOM 739 C C . ILE A 1 92 ? -17.315 -1.287 17.441 1.00 98.25 92 ILE A C 1
ATOM 741 O O . ILE A 1 92 ? -16.543 -1.469 16.507 1.00 98.25 92 ILE A O 1
ATOM 745 N N . GLN A 1 93 ? -18.618 -1.044 17.269 1.00 97.75 93 GLN A N 1
ATOM 746 C CA . GLN A 1 93 ? -19.262 -1.036 15.948 1.00 97.75 93 GLN A CA 1
ATOM 747 C C . GLN A 1 93 ? -18.606 -0.033 14.989 1.00 97.75 93 GLN A C 1
ATOM 749 O O . GLN A 1 93 ? -18.224 -0.401 13.883 1.00 97.75 93 GLN A O 1
ATOM 754 N N . LEU A 1 94 ? -18.373 1.206 15.437 1.00 97.44 94 LEU A N 1
ATOM 755 C CA . LEU A 1 94 ? -17.682 2.219 14.626 1.00 97.44 94 LEU A CA 1
ATOM 756 C C . LEU A 1 94 ? -16.264 1.776 14.228 1.00 97.44 94 LEU A C 1
ATOM 758 O O . LEU A 1 94 ? -15.836 1.964 13.092 1.00 97.44 94 LEU A O 1
ATOM 762 N N . ARG A 1 95 ? -15.521 1.151 15.150 1.00 96.69 95 ARG A N 1
ATOM 763 C CA . ARG A 1 95 ? -14.170 0.640 14.865 1.00 96.69 95 ARG A CA 1
ATOM 764 C C . ARG A 1 95 ? -14.173 -0.536 13.891 1.00 96.69 95 ARG A C 1
ATOM 766 O O . ARG A 1 95 ? -13.226 -0.676 13.113 1.00 96.69 95 ARG A O 1
ATOM 773 N N . GLU A 1 96 ? -15.190 -1.388 13.936 1.00 97.50 96 GLU A N 1
ATOM 774 C CA . GLU A 1 96 ? -15.367 -2.486 12.982 1.00 97.50 96 GLU A CA 1
ATOM 775 C C . GLU A 1 96 ? -15.622 -1.947 11.569 1.00 97.50 96 GLU A C 1
ATOM 777 O O . GLU A 1 96 ? -14.984 -2.411 10.619 1.00 97.50 96 GLU A O 1
ATOM 782 N N . GLU A 1 97 ? -16.463 -0.916 11.441 1.00 97.00 97 GLU A N 1
ATOM 783 C CA . GLU A 1 97 ? -16.718 -0.210 10.179 1.00 97.00 97 GLU A CA 1
ATOM 784 C C . GLU A 1 97 ? -15.441 0.437 9.615 1.00 97.00 97 GLU A C 1
ATOM 786 O O . GLU A 1 97 ? -15.086 0.188 8.459 1.00 97.00 97 GLU A O 1
ATOM 791 N N . ASP A 1 98 ? -14.688 1.175 10.442 1.00 97.56 98 ASP A N 1
ATOM 792 C CA . ASP A 1 98 ? -13.394 1.767 10.061 1.00 97.56 98 ASP A CA 1
ATOM 793 C C . ASP A 1 98 ? -12.407 0.697 9.565 1.00 97.56 98 ASP A C 1
ATOM 795 O O . ASP A 1 98 ? -11.728 0.860 8.547 1.00 97.56 98 ASP A O 1
ATOM 799 N N . THR A 1 99 ? -12.321 -0.426 10.284 1.00 97.69 99 THR A N 1
ATOM 800 C CA . THR A 1 99 ? -11.402 -1.522 9.950 1.00 97.69 99 THR A CA 1
ATOM 801 C C . THR A 1 99 ? -11.781 -2.176 8.625 1.00 97.69 99 THR A C 1
ATOM 803 O O . THR A 1 99 ? -10.903 -2.532 7.837 1.00 97.69 99 THR A O 1
ATOM 806 N N . MET A 1 100 ? -13.077 -2.342 8.362 1.00 97.12 100 MET A N 1
ATOM 807 C CA . MET A 1 100 ? -13.579 -2.877 7.099 1.00 97.12 100 MET A CA 1
ATOM 808 C C . MET A 1 100 ? -13.246 -1.945 5.930 1.00 97.12 100 MET A C 1
ATOM 810 O O . MET A 1 100 ? -12.708 -2.408 4.924 1.00 97.12 100 MET A O 1
ATOM 814 N N . TYR A 1 101 ? -13.478 -0.640 6.090 1.00 97.50 101 TYR A N 1
ATOM 815 C CA . TYR A 1 101 ? -13.134 0.360 5.080 1.00 97.50 101 TYR A CA 1
ATOM 816 C C . TYR A 1 101 ? -11.629 0.376 4.775 1.00 97.50 101 TYR A C 1
ATOM 818 O O . TYR A 1 101 ? -11.222 0.327 3.613 1.00 97.50 101 TYR A O 1
ATOM 826 N N . LEU A 1 102 ? -10.780 0.369 5.808 1.00 96.62 102 LEU A N 1
ATOM 827 C CA . LEU A 1 102 ? -9.326 0.334 5.628 1.00 96.62 102 LEU A CA 1
ATOM 828 C C . LEU A 1 102 ? -8.854 -0.954 4.944 1.00 96.62 102 LEU A C 1
ATOM 830 O O . LEU A 1 102 ? -7.972 -0.895 4.089 1.00 96.62 102 LEU A O 1
ATOM 834 N N . LYS A 1 103 ? -9.447 -2.110 5.273 1.00 96.50 103 LYS A N 1
ATOM 835 C CA . LYS A 1 103 ? -9.151 -3.379 4.588 1.00 96.50 103 LYS A CA 1
ATOM 836 C C . LYS A 1 103 ? -9.510 -3.328 3.107 1.00 96.50 103 LYS A C 1
ATOM 838 O O . LYS A 1 103 ? -8.730 -3.808 2.290 1.00 96.50 103 LYS A O 1
ATOM 843 N N . GLN A 1 104 ? -10.661 -2.752 2.766 1.00 96.00 104 GLN A N 1
ATOM 844 C CA . GLN A 1 104 ? -11.065 -2.582 1.374 1.00 96.00 104 GLN A CA 1
ATOM 845 C C . GLN A 1 104 ? -10.082 -1.677 0.626 1.00 96.00 104 GLN A C 1
ATOM 847 O O . GLN A 1 104 ? -9.572 -2.066 -0.419 1.00 96.00 104 GLN A O 1
ATOM 852 N N . LYS A 1 105 ? -9.738 -0.524 1.201 1.00 94.38 105 LYS A N 1
ATOM 853 C CA . LYS A 1 105 ? -8.803 0.417 0.578 1.00 94.38 105 LYS A CA 1
ATOM 854 C C . LYS A 1 105 ? -7.398 -0.160 0.402 1.00 94.38 105 LYS A C 1
ATOM 856 O O . LYS A 1 105 ? -6.731 0.113 -0.588 1.00 94.38 105 LYS A O 1
ATOM 861 N N . LEU A 1 106 ? -6.944 -0.979 1.350 1.00 90.62 106 LEU A N 1
ATOM 862 C CA . LEU A 1 106 ? -5.667 -1.684 1.236 1.00 90.62 106 LEU A CA 1
ATOM 863 C C . LEU A 1 106 ? -5.694 -2.715 0.102 1.00 90.62 106 LEU A C 1
ATOM 865 O O . LEU A 1 106 ? -4.692 -2.881 -0.586 1.00 90.62 106 LEU A O 1
ATOM 869 N N . LYS A 1 107 ? -6.835 -3.379 -0.112 1.00 90.06 107 LYS A N 1
ATOM 870 C CA . LYS A 1 107 ? -7.026 -4.293 -1.239 1.00 90.06 107 LYS A CA 1
ATOM 871 C C . LYS A 1 107 ? -7.016 -3.548 -2.578 1.00 90.06 107 LYS A C 1
ATOM 873 O O . LYS A 1 107 ? -6.323 -3.992 -3.480 1.00 90.06 107 LYS A O 1
ATOM 878 N N . GLU A 1 108 ? -7.713 -2.417 -2.677 1.00 87.44 108 GLU A N 1
ATOM 879 C CA . GLU A 1 108 ? -7.711 -1.561 -3.876 1.00 87.44 108 GLU A CA 1
ATOM 880 C C . GLU A 1 108 ? -6.287 -1.102 -4.222 1.00 87.44 108 GLU A C 1
ATOM 882 O O . GLU A 1 108 ? -5.835 -1.314 -5.338 1.00 87.44 108 GLU A O 1
ATOM 887 N N . LEU A 1 109 ? -5.525 -0.599 -3.244 1.00 83.88 109 LEU A N 1
ATOM 888 C CA . LEU A 1 109 ? -4.128 -0.193 -3.454 1.00 83.88 109 LEU A CA 1
ATOM 889 C C . LEU A 1 109 ? -3.196 -1.353 -3.834 1.00 83.88 109 LEU A C 1
ATOM 891 O O . LEU A 1 109 ? -2.206 -1.138 -4.524 1.00 83.88 109 LEU A O 1
ATOM 895 N N . ALA A 1 110 ? -3.475 -2.569 -3.359 1.00 80.31 110 ALA A N 1
ATOM 896 C CA . ALA A 1 110 ? -2.711 -3.754 -3.740 1.00 80.31 110 ALA A CA 1
ATOM 897 C C . ALA A 1 110 ? -3.055 -4.238 -5.160 1.00 80.31 110 ALA A C 1
ATOM 899 O O . ALA A 1 110 ? -2.203 -4.814 -5.829 1.00 80.31 110 ALA A O 1
ATOM 900 N N . GLU A 1 111 ? -4.292 -4.026 -5.617 1.00 75.38 111 GLU A N 1
ATOM 901 C CA . GLU A 1 111 ? -4.709 -4.290 -7.000 1.00 75.38 111 GLU A CA 1
ATOM 902 C C . GLU A 1 111 ? -4.200 -3.202 -7.962 1.00 75.38 111 GLU A C 1
ATOM 904 O O . GLU A 1 111 ? -3.851 -3.510 -9.098 1.00 75.38 111 GLU A O 1
ATOM 909 N N . GLU A 1 112 ? -4.076 -1.958 -7.492 1.00 69.06 112 GLU A N 1
ATOM 910 C CA . GLU A 1 112 ? -3.447 -0.828 -8.192 1.00 69.06 112 GLU A CA 1
ATOM 911 C C . GLU A 1 112 ? -1.908 -0.866 -8.163 1.00 69.06 112 GLU A C 1
ATOM 913 O O . GLU A 1 112 ? -1.264 0.146 -8.438 1.00 69.06 112 GLU A O 1
ATOM 918 N N . ASP A 1 113 ? -1.283 -2.005 -7.842 1.00 69.50 113 ASP A N 1
ATOM 919 C CA . ASP A 1 113 ? 0.172 -2.154 -7.914 1.00 69.50 113 ASP A CA 1
ATOM 920 C C . ASP A 1 113 ? 0.651 -2.171 -9.381 1.00 69.50 113 ASP A C 1
ATOM 922 O O . ASP A 1 113 ? 1.056 -3.187 -9.950 1.00 69.50 113 ASP A O 1
ATOM 926 N N . GLU A 1 114 ? 0.631 -0.987 -10.000 1.00 64.88 114 GLU A N 1
ATOM 927 C CA . GLU A 1 114 ? 1.161 -0.668 -11.326 1.00 64.88 114 GLU A CA 1
ATOM 928 C C . GLU A 1 114 ? 2.656 -1.001 -11.442 1.00 64.88 114 GLU A C 1
ATOM 930 O O . GLU A 1 114 ? 3.212 -0.979 -12.542 1.00 64.88 114 GLU A O 1
ATOM 935 N N . SER A 1 115 ? 3.335 -1.321 -10.332 1.00 73.94 115 SER A N 1
ATOM 936 C CA . SER A 1 115 ? 4.753 -1.669 -10.333 1.00 73.94 115 SER A CA 1
ATOM 937 C C . SER A 1 115 ? 5.036 -2.942 -11.127 1.00 73.94 115 SER A C 1
ATOM 939 O O . SER A 1 115 ? 6.062 -2.998 -11.804 1.00 73.94 115 SER A O 1
ATOM 941 N N . ALA A 1 116 ? 4.124 -3.921 -11.134 1.00 72.44 116 ALA A N 1
ATOM 942 C CA . ALA A 1 116 ? 4.283 -5.140 -11.925 1.00 72.44 116 ALA A CA 1
ATOM 943 C C . ALA A 1 116 ? 4.163 -4.856 -13.434 1.00 72.44 116 ALA A C 1
ATOM 945 O O . ALA A 1 116 ? 4.981 -5.329 -14.229 1.00 72.44 116 ALA A O 1
ATOM 946 N N . ASP A 1 117 ? 3.195 -4.026 -13.829 1.00 79.19 117 ASP A N 1
ATOM 947 C CA . ASP A 1 117 ? 2.995 -3.623 -15.224 1.00 79.19 117 ASP A CA 1
ATOM 948 C C . ASP A 1 117 ? 4.120 -2.706 -15.723 1.00 79.19 117 ASP A C 1
ATOM 950 O O . ASP A 1 117 ? 4.607 -2.864 -16.847 1.00 79.19 117 ASP A O 1
ATOM 954 N N . LEU A 1 118 ? 4.597 -1.787 -14.878 1.00 81.75 118 LEU A N 1
ATOM 955 C CA . LEU A 1 118 ? 5.772 -0.959 -15.151 1.00 81.75 118 LEU A CA 1
ATOM 956 C C . LEU A 1 118 ? 7.035 -1.814 -15.278 1.00 81.75 118 LEU A C 1
ATOM 958 O O . LEU A 1 118 ? 7.779 -1.644 -16.242 1.00 81.75 118 LEU A O 1
ATOM 962 N N . GLN A 1 119 ? 7.268 -2.766 -14.369 1.00 84.06 119 GLN A N 1
ATOM 963 C CA . GLN A 1 119 ? 8.406 -3.689 -14.453 1.00 84.06 119 GLN A CA 1
ATOM 964 C C . GLN A 1 119 ? 8.365 -4.525 -15.732 1.00 84.06 119 GLN A C 1
ATOM 966 O O . GLN A 1 119 ? 9.397 -4.699 -16.383 1.00 84.06 119 GLN A O 1
ATOM 971 N N . ARG A 1 120 ? 7.181 -5.004 -16.130 1.00 85.81 120 ARG A N 1
ATOM 972 C CA . ARG A 1 120 ? 7.005 -5.743 -17.381 1.00 85.81 120 ARG A CA 1
ATOM 973 C C . ARG A 1 120 ? 7.334 -4.880 -18.601 1.00 85.81 120 ARG A C 1
ATOM 975 O O . ARG A 1 120 ? 8.087 -5.338 -19.457 1.00 85.81 120 ARG A O 1
ATOM 982 N N . LYS A 1 121 ? 6.836 -3.638 -18.658 1.00 89.44 121 LYS A N 1
ATOM 983 C CA . LYS A 1 121 ? 7.166 -2.687 -19.737 1.00 89.44 121 LYS A CA 1
ATOM 984 C C . LYS A 1 121 ? 8.663 -2.380 -19.789 1.00 89.44 121 LYS A C 1
ATOM 986 O O . LYS A 1 121 ? 9.261 -2.455 -20.855 1.00 89.44 121 LYS A O 1
ATOM 991 N N . PHE A 1 122 ? 9.295 -2.137 -18.640 1.00 89.06 122 PHE A N 1
ATOM 992 C CA . PHE A 1 122 ? 10.744 -1.928 -18.565 1.00 89.06 122 PHE A CA 1
ATOM 993 C C . PHE A 1 122 ? 11.545 -3.137 -19.069 1.00 89.06 122 PHE A C 1
ATOM 995 O O . PHE A 1 122 ? 12.555 -2.965 -19.753 1.00 89.06 122 PHE A O 1
ATOM 1002 N N . ALA A 1 123 ? 11.114 -4.360 -18.747 1.00 90.88 123 ALA A N 1
ATOM 1003 C CA . ALA A 1 123 ? 11.762 -5.575 -19.236 1.00 90.88 123 ALA A CA 1
ATOM 1004 C C . ALA A 1 123 ? 11.634 -5.721 -20.764 1.00 90.88 123 ALA A C 1
ATOM 1006 O O . ALA A 1 123 ? 12.602 -6.100 -21.427 1.00 90.88 123 ALA A O 1
ATOM 1007 N N . GLU A 1 124 ? 10.468 -5.387 -21.320 1.00 94.94 124 GLU A N 1
ATOM 1008 C CA . GLU A 1 124 ? 10.207 -5.414 -22.761 1.00 94.94 124 GLU A CA 1
ATOM 1009 C C . GLU A 1 124 ? 11.048 -4.372 -23.515 1.00 94.94 124 GLU A C 1
ATOM 1011 O O . GLU A 1 124 ? 11.778 -4.727 -24.445 1.00 94.94 124 GLU A O 1
ATOM 1016 N N . ASP A 1 125 ? 11.056 -3.119 -23.053 1.00 94.62 125 ASP A N 1
ATOM 1017 C CA . ASP A 1 125 ? 11.856 -2.039 -23.644 1.00 94.62 125 ASP A CA 1
ATOM 1018 C C . ASP A 1 125 ? 13.362 -2.352 -23.602 1.00 94.62 125 ASP A C 1
ATOM 1020 O O . ASP A 1 125 ? 14.089 -2.125 -24.576 1.00 94.62 125 ASP A O 1
ATOM 1024 N N . SER A 1 126 ? 13.838 -2.940 -22.500 1.00 95.06 126 SER A N 1
ATOM 1025 C CA . SER A 1 126 ? 15.231 -3.378 -22.355 1.00 95.06 126 SER A CA 1
ATOM 1026 C C . SER A 1 126 ? 15.605 -4.460 -23.380 1.00 95.06 126 SER A C 1
ATOM 1028 O O . SER A 1 126 ? 16.659 -4.379 -24.021 1.00 95.06 126 SER A O 1
ATOM 1030 N N . ALA A 1 127 ? 14.720 -5.437 -23.610 1.00 95.12 127 ALA A N 1
ATOM 1031 C CA . ALA A 1 127 ? 14.934 -6.494 -24.599 1.00 95.12 127 ALA A CA 1
ATOM 1032 C C . ALA A 1 127 ? 14.951 -5.953 -26.043 1.00 95.12 127 ALA A C 1
ATOM 1034 O O . ALA A 1 127 ? 15.798 -6.352 -26.856 1.00 95.12 127 ALA A O 1
ATOM 1035 N N . ILE A 1 128 ? 14.060 -5.007 -26.361 1.00 96.12 128 ILE A N 1
ATOM 1036 C CA . ILE A 1 128 ? 14.025 -4.327 -27.664 1.00 96.12 128 ILE A CA 1
ATOM 1037 C C . ILE A 1 128 ? 15.333 -3.563 -27.895 1.00 96.12 128 ILE A C 1
ATOM 1039 O O . ILE A 1 128 ? 15.973 -3.719 -28.942 1.00 96.12 128 ILE A O 1
ATOM 1043 N N . LEU A 1 129 ? 15.779 -2.787 -26.903 1.00 95.38 129 LEU A N 1
ATOM 1044 C CA . LEU A 1 129 ? 17.006 -2.001 -27.003 1.00 95.38 129 LEU A CA 1
ATOM 1045 C C . LEU A 1 129 ? 18.236 -2.898 -27.198 1.00 95.38 129 LEU A C 1
ATOM 1047 O O . LEU A 1 129 ? 19.077 -2.624 -28.056 1.00 95.38 129 LEU A O 1
ATOM 1051 N N . GLN A 1 130 ? 18.321 -4.006 -26.460 1.00 96.38 130 GLN A N 1
ATOM 1052 C CA . GLN A 1 130 ? 19.418 -4.964 -26.593 1.00 96.38 130 GLN A CA 1
ATOM 1053 C C . GLN A 1 130 ? 19.476 -5.577 -28.000 1.00 96.38 130 GLN A C 1
ATOM 1055 O O . GLN A 1 130 ? 20.562 -5.714 -28.574 1.00 96.38 130 GLN A O 1
ATOM 1060 N N . THR A 1 131 ? 18.318 -5.898 -28.577 1.00 95.94 131 THR A N 1
ATOM 1061 C CA . THR A 1 131 ? 18.214 -6.434 -29.941 1.00 95.94 131 THR A CA 1
ATOM 1062 C C . THR A 1 131 ? 18.660 -5.401 -30.980 1.00 95.94 131 THR A C 1
ATOM 1064 O O . THR A 1 131 ? 19.449 -5.724 -31.872 1.00 95.94 131 THR A O 1
ATOM 1067 N N . SER A 1 132 ? 18.239 -4.142 -30.825 1.00 96.25 132 SER A N 1
ATOM 1068 C CA . SER A 1 132 ? 18.651 -3.029 -31.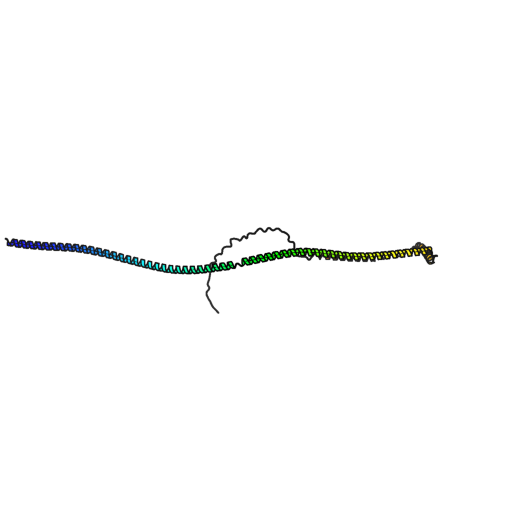693 1.00 96.25 132 SER A CA 1
ATOM 1069 C C . SER A 1 132 ? 20.168 -2.795 -31.653 1.00 96.25 132 SER A C 1
ATOM 1071 O O . SER A 1 132 ? 20.820 -2.734 -32.697 1.00 96.25 132 SER A O 1
ATOM 1073 N N . ILE A 1 133 ? 20.771 -2.792 -30.457 1.00 95.31 133 ILE A N 1
ATOM 1074 C CA . ILE A 1 133 ? 22.228 -2.659 -30.286 1.00 95.31 133 ILE A CA 1
ATOM 1075 C C . ILE A 1 133 ? 22.974 -3.800 -30.991 1.00 95.31 133 ILE A C 1
ATOM 1077 O O . ILE A 1 133 ? 24.009 -3.576 -31.623 1.00 95.31 133 ILE A O 1
ATOM 1081 N N . GLN A 1 134 ? 22.483 -5.039 -30.896 1.00 94.44 134 GLN A N 1
ATOM 1082 C CA . GLN A 1 134 ? 23.105 -6.167 -31.593 1.00 94.44 134 GLN A CA 1
ATOM 1083 C C . GLN A 1 134 ? 22.991 -6.048 -33.117 1.00 94.44 134 GLN A C 1
ATOM 1085 O O . GLN A 1 134 ? 23.952 -6.377 -33.817 1.00 94.44 134 GLN A O 1
ATOM 1090 N N . ALA A 1 135 ? 21.856 -5.570 -33.631 1.00 94.94 135 ALA A N 1
ATOM 1091 C CA . ALA A 1 135 ? 21.666 -5.326 -35.058 1.00 94.94 135 ALA A CA 1
ATOM 1092 C C . ALA A 1 135 ? 22.642 -4.254 -35.575 1.00 94.94 135 ALA A C 1
ATOM 1094 O O . ALA A 1 135 ? 23.391 -4.518 -36.517 1.00 94.94 135 ALA A O 1
ATOM 1095 N N . GLN A 1 136 ? 22.739 -3.114 -34.885 1.00 94.56 136 GLN A N 1
ATOM 1096 C CA . GLN A 1 136 ? 23.677 -2.040 -35.231 1.00 94.56 136 GLN A CA 1
ATOM 1097 C C . GLN A 1 136 ? 25.137 -2.505 -35.186 1.00 94.56 136 GLN A C 1
ATOM 1099 O O . GLN A 1 136 ? 25.926 -2.178 -36.068 1.00 94.56 136 GLN A O 1
ATOM 1104 N N . LYS A 1 137 ? 25.522 -3.326 -34.199 1.00 94.19 137 LYS A N 1
ATOM 1105 C CA . LYS A 1 137 ? 26.880 -3.897 -34.140 1.00 94.19 137 LYS A CA 1
ATOM 1106 C C . LYS A 1 137 ? 27.215 -4.743 -35.370 1.00 94.19 137 LYS A C 1
ATOM 1108 O O . LYS A 1 137 ? 28.345 -4.674 -35.855 1.00 94.19 137 LYS A O 1
ATOM 1113 N N . LYS A 1 138 ? 26.259 -5.535 -35.869 1.00 92.62 138 LYS A N 1
ATOM 1114 C CA . LYS A 1 138 ? 26.439 -6.329 -37.095 1.00 92.62 138 LYS A CA 1
ATOM 1115 C C . LYS A 1 138 ? 26.574 -5.424 -38.317 1.00 92.62 138 LYS A C 1
ATOM 1117 O O . LYS A 1 138 ? 27.500 -5.612 -39.098 1.00 92.62 138 LYS A O 1
ATOM 1122 N N . GLU A 1 139 ? 25.716 -4.415 -38.436 1.00 94.25 139 GLU A N 1
ATOM 1123 C CA . GLU A 1 139 ? 25.764 -3.438 -39.528 1.00 94.25 139 GLU A CA 1
ATOM 1124 C C . GLU A 1 139 ? 27.097 -2.675 -39.561 1.00 94.25 139 GLU A C 1
ATOM 1126 O O . GLU A 1 139 ? 27.764 -2.630 -40.593 1.00 94.25 139 GLU A O 1
ATOM 1131 N N . HIS A 1 140 ? 27.565 -2.170 -38.415 1.00 92.88 140 HIS A N 1
ATOM 1132 C CA . HIS A 1 140 ? 28.865 -1.506 -38.313 1.00 92.88 140 HIS A CA 1
ATOM 1133 C C . HIS A 1 140 ? 30.034 -2.415 -38.712 1.00 92.88 140 HIS A C 1
ATOM 1135 O O . HIS A 1 140 ? 31.008 -1.936 -39.298 1.00 92.88 140 HIS A O 1
ATOM 1141 N N . ALA A 1 141 ? 29.972 -3.715 -38.406 1.00 93.00 141 ALA A N 1
ATOM 1142 C CA . ALA A 1 141 ? 30.997 -4.662 -38.835 1.00 93.00 141 ALA A CA 1
ATOM 1143 C C . ALA A 1 141 ? 31.012 -4.819 -40.365 1.00 93.00 141 ALA A C 1
ATOM 1145 O O . ALA A 1 141 ? 32.088 -4.792 -40.964 1.00 93.00 141 ALA A O 1
ATOM 1146 N N . THR A 1 142 ? 29.838 -4.911 -40.994 1.00 93.69 142 THR A N 1
ATOM 1147 C CA . THR A 1 142 ? 29.708 -4.977 -42.456 1.00 93.69 142 THR A CA 1
ATOM 1148 C C . THR A 1 142 ? 30.214 -3.697 -43.121 1.00 93.69 142 THR A C 1
ATOM 1150 O O . THR A 1 142 ? 31.081 -3.768 -43.990 1.00 93.69 142 THR A O 1
ATOM 1153 N N . LEU A 1 143 ? 29.794 -2.522 -42.641 1.00 94.50 143 LEU A N 1
ATOM 1154 C CA . LEU A 1 143 ? 30.253 -1.231 -43.167 1.00 94.50 143 LEU A CA 1
ATOM 1155 C C . LEU A 1 143 ? 31.773 -1.061 -43.048 1.00 94.50 143 LEU A C 1
ATOM 1157 O O . LEU A 1 143 ? 32.421 -0.555 -43.962 1.00 94.50 143 LEU A O 1
ATOM 1161 N N . ARG A 1 144 ? 32.384 -1.526 -41.949 1.00 94.06 144 ARG A N 1
ATOM 1162 C CA . ARG A 1 144 ? 33.850 -1.515 -41.797 1.00 94.06 144 ARG A CA 1
ATOM 1163 C C . ARG A 1 144 ? 34.550 -2.340 -42.881 1.00 94.06 144 ARG A C 1
ATOM 1165 O O . ARG A 1 144 ? 35.601 -1.920 -43.369 1.00 94.06 144 ARG A O 1
ATOM 1172 N N . LEU A 1 145 ? 33.995 -3.493 -43.255 1.00 93.56 145 LEU A N 1
ATOM 1173 C CA . LEU A 1 145 ? 34.538 -4.323 -44.334 1.00 93.56 145 LEU A CA 1
ATOM 1174 C C . LEU A 1 145 ? 34.361 -3.654 -45.700 1.00 93.56 145 LEU A C 1
ATOM 1176 O O . LEU A 1 145 ? 35.312 -3.606 -46.479 1.00 93.56 145 LEU A O 1
ATOM 1180 N N . GLU A 1 146 ? 33.189 -3.080 -45.965 1.00 94.50 146 GLU A N 1
ATOM 1181 C CA . GLU A 1 146 ? 32.914 -2.357 -47.211 1.00 94.50 146 GLU A CA 1
ATOM 1182 C C . GLU A 1 146 ? 33.842 -1.154 -47.392 1.00 94.50 146 GLU A C 1
ATOM 1184 O O . GLU A 1 146 ? 34.452 -1.004 -48.449 1.00 94.50 146 GLU A O 1
ATOM 1189 N N . ILE A 1 147 ? 34.048 -0.350 -46.342 1.00 95.88 147 ILE A N 1
ATOM 1190 C CA . ILE A 1 147 ? 35.003 0.768 -46.358 1.00 95.88 147 ILE A CA 1
ATOM 1191 C C . ILE A 1 147 ? 36.417 0.269 -46.679 1.00 95.88 147 ILE A C 1
ATOM 1193 O O . ILE A 1 147 ? 37.127 0.893 -47.468 1.00 95.88 147 ILE A O 1
ATOM 1197 N N . LYS A 1 148 ? 36.840 -0.865 -46.104 1.00 95.69 148 LYS A N 1
ATOM 1198 C CA . LYS A 1 148 ? 38.151 -1.454 -46.406 1.00 95.69 148 LYS A CA 1
ATOM 1199 C C . LYS A 1 148 ? 38.254 -1.868 -47.876 1.00 95.69 148 LYS A C 1
ATOM 1201 O O . LYS A 1 148 ? 39.272 -1.594 -48.506 1.00 95.69 148 LYS A O 1
ATOM 1206 N N . HIS A 1 149 ? 37.220 -2.498 -48.431 1.00 94.94 149 HIS A N 1
ATOM 1207 C CA . HIS A 1 149 ? 37.195 -2.880 -49.845 1.00 94.94 149 HIS A CA 1
ATOM 1208 C C . HIS A 1 149 ? 37.209 -1.664 -50.774 1.00 94.94 149 HIS A C 1
ATOM 1210 O O . HIS A 1 149 ? 37.941 -1.668 -51.762 1.00 94.94 149 HIS A O 1
ATOM 1216 N N . LEU A 1 150 ? 36.464 -0.608 -50.438 1.00 95.44 150 LEU A N 1
ATOM 1217 C CA . LEU A 1 150 ? 36.467 0.644 -51.193 1.00 95.44 150 LEU A CA 1
ATOM 1218 C C . LEU A 1 150 ? 37.850 1.298 -51.201 1.00 95.44 150 LEU A C 1
ATOM 1220 O O . LEU A 1 150 ? 38.306 1.705 -52.264 1.00 95.44 150 LEU A O 1
ATOM 1224 N N . ARG A 1 151 ? 38.549 1.332 -50.059 1.00 95.50 151 ARG A N 1
ATOM 1225 C CA . ARG A 1 151 ? 39.928 1.846 -49.988 1.00 95.50 151 ARG A CA 1
ATOM 1226 C C . ARG A 1 151 ? 40.882 1.052 -50.877 1.00 95.50 151 ARG A C 1
ATOM 1228 O O . ARG A 1 151 ? 41.601 1.646 -51.667 1.00 95.50 151 ARG A O 1
ATOM 1235 N N . ILE A 1 152 ? 40.823 -0.281 -50.827 1.00 95.94 152 ILE A N 1
ATOM 1236 C CA . ILE A 1 152 ? 41.641 -1.142 -51.700 1.00 95.94 152 ILE A CA 1
ATOM 1237 C C . ILE A 1 152 ? 41.328 -0.878 -53.182 1.00 95.94 152 ILE A C 1
ATOM 1239 O O . ILE A 1 152 ? 42.233 -0.831 -54.015 1.00 95.94 152 ILE A O 1
ATOM 1243 N N . ALA A 1 153 ? 40.053 -0.697 -53.535 1.00 94.25 153 ALA A N 1
ATOM 1244 C CA . ALA A 1 153 ? 39.651 -0.390 -54.905 1.00 94.25 153 ALA A CA 1
ATOM 1245 C C . ALA A 1 153 ? 40.146 0.994 -55.366 1.00 94.25 153 ALA A C 1
ATOM 1247 O O . ALA A 1 153 ? 40.576 1.129 -56.512 1.00 94.25 153 ALA A O 1
ATOM 1248 N N . GLN A 1 154 ? 40.118 1.996 -54.481 1.00 95.62 154 GLN A N 1
ATOM 1249 C CA . GLN A 1 154 ? 40.663 3.333 -54.733 1.00 95.62 154 GLN A CA 1
ATOM 1250 C C . GLN A 1 154 ? 42.178 3.285 -54.952 1.00 95.62 154 GLN A C 1
ATOM 1252 O O . GLN A 1 154 ? 42.642 3.733 -55.996 1.00 95.62 154 GLN A O 1
ATOM 1257 N N . GLU A 1 155 ? 42.929 2.644 -54.052 1.00 96.06 155 GLU A N 1
ATOM 1258 C CA . GLU A 1 155 ? 44.384 2.468 -54.183 1.00 96.06 155 GLU A CA 1
ATOM 1259 C C . GLU A 1 155 ? 44.749 1.756 -55.494 1.00 96.06 155 GLU A C 1
ATOM 1261 O O . GLU A 1 155 ? 45.660 2.167 -56.213 1.00 96.06 155 GLU A O 1
ATOM 1266 N N . LYS A 1 156 ? 43.998 0.708 -55.863 1.00 96.12 156 LYS A N 1
ATOM 1267 C CA . LYS A 1 156 ? 44.209 -0.001 -57.131 1.00 96.12 156 LYS A CA 1
ATOM 1268 C C . LYS A 1 156 ? 44.005 0.915 -58.339 1.00 96.12 156 LYS A C 1
ATOM 1270 O O . LYS A 1 156 ? 44.756 0.807 -59.305 1.00 96.12 156 LYS A O 1
ATOM 1275 N N . ARG A 1 157 ? 42.998 1.790 -58.308 1.00 95.81 157 ARG A N 1
ATOM 1276 C CA . ARG A 1 157 ? 42.735 2.745 -59.390 1.00 95.81 157 ARG A CA 1
ATOM 1277 C C . ARG A 1 157 ? 43.847 3.787 -59.499 1.00 95.81 157 ARG A C 1
ATOM 1279 O O . ARG A 1 157 ? 44.322 4.026 -60.602 1.00 95.81 157 ARG A O 1
ATOM 1286 N N . GLU A 1 158 ? 44.292 4.345 -58.378 1.00 96.25 158 GLU A N 1
ATOM 1287 C CA . GLU A 1 158 ? 45.403 5.305 -58.350 1.00 96.25 158 GLU A CA 1
ATOM 1288 C C . GLU A 1 158 ? 46.697 4.693 -58.905 1.00 96.25 158 GLU A C 1
ATOM 1290 O O . GLU A 1 158 ? 47.436 5.347 -59.637 1.00 96.25 158 GLU A O 1
ATOM 1295 N N . LEU A 1 159 ? 46.972 3.419 -58.609 1.00 96.50 159 LEU A N 1
ATOM 1296 C CA . LEU A 1 159 ? 48.120 2.710 -59.182 1.00 96.50 159 LEU A CA 1
ATOM 1297 C C . LEU A 1 159 ? 48.021 2.550 -60.704 1.00 96.50 159 LEU A C 1
ATOM 1299 O O . LEU A 1 159 ? 49.042 2.654 -61.380 1.00 96.50 159 LEU A O 1
ATOM 1303 N N . ILE A 1 160 ? 46.820 2.314 -61.240 1.00 96.06 160 ILE A N 1
ATOM 1304 C CA . ILE A 1 160 ? 46.596 2.236 -62.691 1.00 96.06 160 ILE A CA 1
ATOM 1305 C C . ILE A 1 160 ? 46.818 3.610 -63.330 1.00 96.06 160 ILE A C 1
ATOM 1307 O O . ILE A 1 160 ? 47.603 3.706 -64.264 1.00 96.06 160 ILE A O 1
ATOM 1311 N N . GLU A 1 161 ? 46.214 4.670 -62.784 1.00 96.50 161 GLU A N 1
ATOM 1312 C CA . GLU A 1 161 ? 46.375 6.038 -63.302 1.00 96.50 161 GLU A CA 1
ATOM 1313 C C . GLU A 1 161 ? 47.856 6.472 -63.286 1.00 96.50 161 GLU A C 1
ATOM 1315 O O . GLU A 1 161 ? 48.373 6.973 -64.284 1.00 96.50 161 GLU A O 1
ATOM 1320 N N . ASN A 1 162 ? 48.587 6.176 -62.203 1.00 96.62 162 ASN A N 1
ATOM 1321 C CA . ASN A 1 162 ? 50.034 6.403 -62.133 1.00 96.62 162 ASN A CA 1
ATOM 1322 C C . ASN A 1 162 ? 50.819 5.569 -63.163 1.00 96.62 162 ASN A C 1
ATOM 1324 O O . ASN A 1 162 ? 51.816 6.041 -63.714 1.00 96.62 162 ASN A O 1
ATOM 1328 N N . GLY A 1 163 ? 50.396 4.326 -63.412 1.00 96.88 163 GLY A N 1
ATOM 1329 C CA . GLY A 1 163 ? 50.974 3.458 -64.436 1.00 96.88 163 GLY A CA 1
ATOM 1330 C C . GLY A 1 163 ? 50.807 4.038 -65.841 1.00 96.88 163 GLY A C 1
ATOM 1331 O O . GLY A 1 163 ? 51.786 4.127 -66.582 1.00 96.88 163 GLY A O 1
ATOM 1332 N N . ASP A 1 164 ? 49.605 4.511 -66.167 1.00 96.12 164 ASP A N 1
ATOM 1333 C CA . ASP A 1 164 ? 49.288 5.143 -67.451 1.00 96.12 164 ASP A CA 1
ATOM 1334 C C . ASP A 1 164 ? 50.097 6.437 -67.656 1.00 96.12 164 ASP A C 1
ATOM 1336 O O . ASP A 1 164 ? 50.654 6.673 -68.732 1.00 96.12 164 ASP A O 1
ATOM 1340 N N . GLU A 1 165 ? 50.249 7.262 -66.613 1.00 97.12 165 GLU A N 1
ATOM 1341 C CA . GLU A 1 165 ? 51.096 8.459 -66.666 1.00 97.12 165 GLU A CA 1
ATOM 1342 C C . GLU A 1 165 ? 52.572 8.136 -66.932 1.00 97.12 165 GLU A C 1
ATOM 1344 O O . GLU A 1 165 ? 53.254 8.850 -67.678 1.00 97.12 165 GLU A O 1
ATOM 1349 N N . LEU A 1 166 ? 53.096 7.089 -66.289 1.00 97.12 166 LEU A N 1
ATOM 1350 C CA . LEU A 1 166 ? 54.469 6.640 -66.506 1.00 97.12 166 LEU A CA 1
ATOM 1351 C C . LEU A 1 166 ? 54.645 6.096 -67.922 1.00 97.12 166 LEU A C 1
ATOM 1353 O O . LEU A 1 166 ? 55.638 6.432 -68.566 1.00 97.12 166 LEU A O 1
ATOM 1357 N N . GLN A 1 167 ? 53.670 5.344 -68.431 1.00 97.12 167 GLN A N 1
ATOM 1358 C CA . GLN A 1 167 ? 53.678 4.846 -69.802 1.00 97.12 167 GLN A CA 1
ATOM 1359 C C . GLN A 1 167 ? 53.713 5.997 -70.817 1.00 97.12 167 GLN A C 1
ATOM 1361 O O . GLN A 1 167 ? 54.554 6.005 -71.716 1.00 97.12 167 GLN A O 1
ATOM 1366 N N . ALA A 1 168 ? 52.898 7.037 -70.621 1.00 96.75 168 ALA A N 1
ATOM 1367 C CA . ALA A 1 168 ? 52.919 8.226 -71.475 1.00 96.75 168 ALA A CA 1
ATOM 1368 C C . ALA A 1 168 ? 54.278 8.957 -71.444 1.00 96.75 168 ALA A C 1
ATOM 1370 O O . ALA A 1 168 ? 54.742 9.478 -72.465 1.00 96.75 168 ALA A O 1
ATOM 1371 N N . LYS A 1 169 ? 54.947 8.999 -70.281 1.00 97.44 169 LYS A N 1
ATOM 1372 C CA . LYS A 1 169 ? 56.305 9.560 -70.158 1.00 97.44 169 LYS A CA 1
ATOM 1373 C C . LYS A 1 169 ? 57.334 8.706 -70.896 1.00 97.44 169 LYS A C 1
ATOM 1375 O O . LYS A 1 169 ? 58.174 9.282 -71.583 1.00 97.44 169 LYS A O 1
ATOM 1380 N N . ILE A 1 170 ? 57.248 7.379 -70.789 1.00 96.88 170 ILE A N 1
ATOM 1381 C CA . ILE A 1 170 ? 58.117 6.443 -71.516 1.00 96.88 170 ILE A CA 1
ATOM 1382 C C . ILE A 1 170 ? 57.995 6.687 -73.020 1.00 96.88 170 ILE A C 1
ATOM 1384 O O . ILE A 1 170 ? 58.998 6.984 -73.660 1.00 96.88 170 ILE A O 1
ATOM 1388 N N . GLU A 1 171 ? 56.778 6.696 -73.567 1.00 97.31 171 GLU A N 1
ATOM 1389 C CA . GLU A 1 171 ? 56.550 6.923 -75.002 1.00 97.31 171 GLU A CA 1
ATOM 1390 C C . GLU A 1 171 ? 57.089 8.277 -75.483 1.00 97.31 171 GLU A C 1
ATOM 1392 O O . GLU A 1 171 ? 57.605 8.411 -76.598 1.00 97.31 171 GLU A O 1
ATOM 1397 N N . LYS A 1 172 ? 56.970 9.318 -74.651 1.00 97.75 172 LYS A N 1
ATOM 1398 C CA . LYS A 1 172 ? 57.542 10.630 -74.958 1.00 97.75 172 LYS A CA 1
ATOM 1399 C C . LYS A 1 172 ? 59.069 10.561 -75.018 1.00 97.75 172 LYS A C 1
ATOM 1401 O O . LYS A 1 172 ? 59.655 11.063 -75.975 1.00 97.75 172 LYS A O 1
ATOM 1406 N N . THR A 1 173 ? 59.701 9.936 -74.028 1.00 96.12 173 THR A N 1
ATOM 1407 C CA . THR A 1 173 ? 61.157 9.763 -73.989 1.00 96.12 173 THR A CA 1
ATOM 1408 C C . THR A 1 173 ? 61.654 8.892 -75.145 1.00 96.12 173 THR A C 1
ATOM 1410 O O . THR A 1 173 ? 62.669 9.220 -75.750 1.00 96.12 173 THR A O 1
ATOM 1413 N N . GLU A 1 174 ? 60.924 7.847 -75.534 1.00 96.31 174 GLU A N 1
ATOM 1414 C CA . GLU A 1 174 ? 61.244 7.027 -76.711 1.00 96.31 174 GLU A CA 1
ATOM 1415 C C . GLU A 1 174 ? 61.231 7.852 -78.005 1.00 96.31 174 GLU A C 1
ATOM 1417 O O . GLU A 1 174 ? 62.159 7.764 -78.811 1.00 96.31 174 GLU A O 1
ATOM 1422 N N . LYS A 1 175 ? 60.229 8.724 -78.190 1.00 96.75 175 LYS A N 1
ATOM 1423 C CA . LYS A 1 175 ? 60.181 9.653 -79.335 1.00 96.75 175 LYS A CA 1
ATOM 1424 C C . LYS A 1 175 ? 61.349 10.641 -79.331 1.00 96.75 175 LYS A C 1
ATOM 1426 O O . LYS A 1 175 ? 61.899 10.933 -80.393 1.00 96.75 175 LYS A O 1
ATOM 1431 N N . GLU A 1 176 ? 61.733 11.151 -78.161 1.00 96.06 176 GLU A N 1
ATOM 1432 C CA . GLU A 1 176 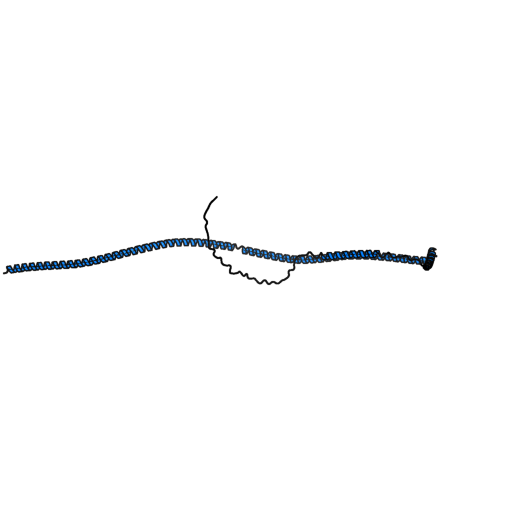? 62.897 12.033 -78.006 1.00 96.06 176 GLU A CA 1
ATOM 1433 C C . GLU A 1 176 ? 64.204 11.307 -78.365 1.00 96.06 176 GLU A C 1
ATOM 1435 O O . GLU A 1 176 ? 65.016 11.858 -79.109 1.00 96.06 176 GLU A O 1
ATOM 1440 N N . ILE A 1 177 ? 64.379 10.053 -77.927 1.00 95.62 177 ILE A N 1
ATOM 1441 C CA . ILE A 1 177 ? 65.530 9.212 -78.293 1.00 95.62 177 ILE A CA 1
ATOM 1442 C C . ILE A 1 177 ? 65.573 8.992 -79.806 1.00 95.62 177 ILE A C 1
ATOM 1444 O O . ILE A 1 177 ? 66.604 9.250 -80.420 1.00 95.62 177 ILE A O 1
ATOM 1448 N N . LEU A 1 178 ? 64.459 8.608 -80.436 1.00 95.94 178 LEU A N 1
ATOM 1449 C CA . LEU A 1 178 ? 64.395 8.424 -81.891 1.00 95.94 178 LEU A CA 1
ATOM 1450 C C . LEU A 1 178 ? 64.743 9.712 -82.656 1.00 95.94 178 LEU A C 1
ATOM 1452 O O . LEU A 1 178 ? 65.432 9.675 -83.679 1.00 95.94 178 LEU A O 1
ATOM 1456 N N . ALA A 1 179 ? 64.303 10.874 -82.167 1.00 95.75 179 ALA A N 1
ATOM 1457 C CA . ALA A 1 179 ? 64.683 12.163 -82.740 1.00 95.75 179 ALA A CA 1
ATOM 1458 C C . ALA A 1 179 ? 66.193 12.433 -82.587 1.00 95.75 179 ALA A C 1
ATOM 1460 O O . ALA A 1 179 ? 66.847 12.873 -83.539 1.00 95.75 179 ALA A O 1
ATOM 1461 N N . MET A 1 180 ? 66.772 12.120 -81.425 1.00 95.62 180 MET A N 1
ATOM 1462 C CA . MET A 1 180 ? 68.216 12.208 -81.198 1.00 95.62 180 MET A CA 1
ATOM 1463 C C . MET A 1 180 ? 69.002 11.256 -82.110 1.00 95.62 180 MET A C 1
ATOM 1465 O O . MET A 1 180 ? 69.988 11.666 -82.715 1.00 95.62 180 MET A O 1
ATOM 1469 N N . GLU A 1 181 ? 68.551 10.018 -82.289 1.00 94.62 181 GLU A N 1
ATOM 1470 C CA . GLU A 1 181 ? 69.180 9.056 -83.198 1.00 94.62 181 GLU A CA 1
ATOM 1471 C C . GLU A 1 181 ? 69.141 9.533 -84.654 1.00 94.62 181 GLU A C 1
ATOM 1473 O O . GLU A 1 181 ? 70.144 9.450 -85.364 1.00 94.62 181 GLU A O 1
ATOM 1478 N N . ASN A 1 182 ? 68.012 10.094 -85.098 1.00 94.69 182 ASN A N 1
ATOM 1479 C CA . ASN A 1 182 ? 67.875 10.652 -86.444 1.00 94.69 182 ASN A CA 1
ATOM 1480 C C . ASN A 1 182 ? 68.796 11.858 -86.666 1.00 94.69 182 ASN A C 1
ATOM 1482 O O . ASN A 1 182 ? 69.444 11.954 -87.710 1.00 94.69 182 ASN A O 1
ATOM 1486 N N . THR A 1 183 ? 68.890 12.763 -85.686 1.00 95.06 183 THR A N 1
ATOM 1487 C CA . THR A 1 183 ? 69.811 13.910 -85.762 1.00 95.06 183 THR A CA 1
ATOM 1488 C C . THR A 1 183 ? 71.271 13.463 -85.766 1.00 95.06 183 THR A C 1
ATOM 1490 O O . THR A 1 183 ? 72.052 13.969 -86.572 1.00 95.06 183 THR A O 1
ATOM 1493 N N . LEU A 1 184 ? 71.634 12.466 -84.952 1.00 95.19 184 LEU A N 1
ATOM 1494 C CA . LEU A 1 184 ? 72.974 11.880 -84.941 1.00 95.19 184 LEU A CA 1
ATOM 1495 C C . LEU A 1 184 ? 73.308 11.198 -86.276 1.00 95.19 184 LEU A C 1
ATOM 1497 O O . LEU A 1 184 ? 74.402 11.390 -86.804 1.00 95.19 184 LEU A O 1
ATOM 1501 N N . ARG A 1 185 ? 72.364 10.446 -86.856 1.00 94.19 185 ARG A N 1
ATOM 1502 C CA . ARG A 1 185 ? 72.530 9.806 -88.169 1.00 94.19 185 ARG A CA 1
ATOM 1503 C C . ARG A 1 185 ? 72.762 10.844 -89.267 1.00 94.19 185 ARG A C 1
ATOM 1505 O O . ARG A 1 185 ? 73.718 10.707 -90.020 1.00 94.19 185 ARG A O 1
ATOM 1512 N N . LEU A 1 186 ? 71.937 11.893 -89.327 1.00 94.69 186 LEU A N 1
ATOM 1513 C CA . LEU A 1 186 ? 72.104 12.992 -90.285 1.00 94.69 186 LEU A CA 1
ATOM 1514 C C . LEU A 1 186 ? 73.463 13.679 -90.132 1.00 94.69 186 LEU A C 1
ATOM 1516 O O . LEU A 1 186 ? 74.137 13.910 -91.131 1.00 94.69 186 LEU A O 1
ATOM 1520 N N . LEU A 1 187 ? 73.875 13.968 -88.895 1.00 92.94 187 LEU A N 1
ATOM 1521 C CA . LEU A 1 187 ? 75.167 14.583 -88.590 1.00 92.94 187 LEU A CA 1
ATOM 1522 C C . LEU A 1 187 ? 76.343 13.695 -89.020 1.00 92.94 187 LEU A C 1
ATOM 1524 O O . LEU A 1 187 ? 77.326 14.191 -89.567 1.00 92.94 187 LEU A O 1
ATOM 1528 N N . ASN A 1 188 ? 76.253 12.382 -88.805 1.00 93.25 188 ASN A N 1
ATOM 1529 C CA . ASN A 1 188 ? 77.273 11.445 -89.269 1.00 93.25 188 ASN A CA 1
ATOM 1530 C C . ASN A 1 188 ? 77.329 11.392 -90.802 1.00 93.25 188 ASN A C 1
ATOM 1532 O O . ASN A 1 188 ? 78.416 11.524 -91.357 1.00 93.25 188 ASN A O 1
ATOM 1536 N N . CYS A 1 189 ? 76.184 11.307 -91.490 1.00 91.62 189 CYS A N 1
ATOM 1537 C CA . CYS A 1 189 ? 76.136 11.329 -92.955 1.00 91.62 189 CYS A CA 1
ATOM 1538 C C . CYS A 1 189 ? 76.689 12.638 -93.544 1.00 91.62 189 CYS A C 1
ATOM 1540 O O . CYS A 1 189 ? 77.426 12.609 -94.529 1.00 91.62 189 CYS A O 1
ATOM 1542 N N . THR A 1 190 ? 76.367 13.801 -92.963 1.00 90.69 190 THR A N 1
ATOM 1543 C CA . THR A 1 190 ? 76.929 15.079 -93.429 1.00 90.69 190 THR A CA 1
ATOM 1544 C C . THR A 1 190 ? 78.431 15.142 -93.184 1.00 90.69 190 THR A C 1
ATOM 1546 O O . THR A 1 190 ? 79.162 15.553 -94.081 1.00 90.69 190 THR A O 1
ATOM 1549 N N . ASN A 1 191 ? 78.913 14.685 -92.026 1.00 90.62 191 ASN A N 1
ATOM 1550 C CA . ASN A 1 191 ? 80.344 14.605 -91.732 1.00 90.62 191 ASN A CA 1
ATOM 1551 C C . ASN A 1 191 ? 81.095 13.667 -92.687 1.00 90.62 191 ASN A C 1
ATOM 1553 O O . ASN A 1 191 ? 82.176 14.025 -93.148 1.00 90.62 191 ASN A O 1
ATOM 1557 N N . GLU A 1 192 ? 80.549 12.490 -92.995 1.00 91.56 192 GLU A N 1
ATOM 1558 C CA . GLU A 1 192 ? 81.117 11.569 -93.988 1.00 91.56 192 GLU A CA 1
ATOM 1559 C C . GLU A 1 192 ? 81.159 12.205 -95.382 1.00 91.56 192 GLU A C 1
ATOM 1561 O O . GLU A 1 192 ? 82.207 12.181 -96.027 1.00 91.56 192 GLU A O 1
ATOM 1566 N N . ASN A 1 193 ? 80.081 12.873 -95.807 1.00 88.25 193 ASN A N 1
ATOM 1567 C CA . ASN A 1 193 ? 80.054 13.630 -97.062 1.00 88.25 193 ASN A CA 1
ATOM 1568 C C . ASN A 1 193 ? 81.097 14.758 -97.081 1.00 88.25 193 ASN A C 1
ATOM 1570 O O . ASN A 1 193 ? 81.772 14.951 -98.090 1.00 88.25 193 ASN A O 1
ATOM 1574 N N . TYR A 1 194 ? 81.266 15.502 -95.982 1.00 87.50 194 TYR A N 1
ATOM 1575 C CA . TYR A 1 194 ? 82.308 16.528 -95.875 1.00 87.50 194 TYR A CA 1
ATOM 1576 C C . TYR A 1 194 ? 83.710 15.926 -95.980 1.00 87.50 194 TYR A C 1
ATOM 1578 O O . TYR A 1 194 ? 84.534 16.468 -96.712 1.00 87.50 194 TYR A O 1
ATOM 1586 N N . LYS A 1 195 ? 83.978 14.808 -95.292 1.00 87.50 195 LYS A N 1
ATOM 1587 C CA . LYS A 1 195 ? 85.258 14.093 -95.390 1.00 87.50 195 LYS A CA 1
ATOM 1588 C C . LYS A 1 195 ? 85.530 13.634 -96.821 1.00 87.50 195 LYS A C 1
ATOM 1590 O O . LYS A 1 195 ? 86.569 13.980 -97.367 1.00 87.50 195 LYS A O 1
ATOM 1595 N N . SER A 1 196 ? 84.571 12.958 -97.453 1.00 84.69 196 SER A N 1
ATOM 1596 C CA . SER A 1 196 ? 84.698 12.482 -98.835 1.00 84.69 196 SER A CA 1
ATOM 1597 C C . SER A 1 196 ? 84.887 13.634 -99.832 1.00 84.69 196 SER A C 1
ATOM 1599 O O . SER A 1 196 ? 85.753 13.564 -100.704 1.00 84.69 196 SER A O 1
ATOM 1601 N N . ASN A 1 197 ? 84.153 14.742 -99.680 1.00 79.69 197 ASN A N 1
ATOM 1602 C CA . ASN A 1 197 ? 84.331 15.935 -100.514 1.00 79.69 197 ASN A CA 1
ATOM 1603 C C . ASN A 1 197 ? 85.719 16.568 -100.333 1.00 79.69 197 ASN A C 1
ATOM 1605 O O . ASN A 1 197 ? 86.330 16.979 -101.318 1.00 79.69 197 ASN A O 1
ATOM 1609 N N . LEU A 1 198 ? 86.234 16.639 -99.100 1.00 77.50 198 LEU A N 1
ATOM 1610 C CA . LEU A 1 198 ? 87.590 17.126 -98.828 1.00 77.50 198 LEU A CA 1
ATOM 1611 C C . LEU A 1 198 ? 88.651 16.213 -99.458 1.00 77.50 198 LEU A C 1
ATOM 1613 O O . LEU A 1 198 ? 89.530 16.715 -100.152 1.00 77.50 198 LEU A O 1
ATOM 1617 N N . GLU A 1 199 ? 88.525 14.895 -99.302 1.00 74.62 199 GLU A N 1
ATOM 1618 C CA . GLU A 1 199 ? 89.412 13.904 -99.931 1.00 74.62 199 GLU A CA 1
ATOM 1619 C C . GLU A 1 199 ? 89.374 13.991 -101.467 1.00 74.62 199 GLU A C 1
ATOM 1621 O O . GLU A 1 199 ? 90.405 13.920 -102.134 1.00 74.62 199 GLU A O 1
ATOM 1626 N N . THR A 1 200 ? 88.197 14.221 -102.056 1.00 70.88 200 THR A N 1
ATOM 1627 C CA . THR A 1 200 ? 88.037 14.367 -103.514 1.00 70.88 200 THR A CA 1
ATOM 1628 C C . THR A 1 200 ? 88.665 15.666 -104.030 1.00 70.88 200 THR A C 1
ATOM 1630 O O . THR A 1 200 ? 89.284 15.678 -105.096 1.00 70.88 200 THR A O 1
ATOM 1633 N N . ILE A 1 201 ? 88.563 16.763 -103.269 1.00 62.78 201 ILE A N 1
ATOM 1634 C CA . ILE A 1 201 ? 89.274 18.019 -103.558 1.00 62.78 201 ILE A CA 1
ATOM 1635 C C . ILE A 1 201 ? 90.795 17.816 -103.447 1.00 62.78 201 ILE A C 1
ATOM 1637 O O . ILE A 1 201 ? 91.536 18.370 -104.261 1.00 62.78 201 ILE A O 1
ATOM 1641 N N . GLU A 1 202 ? 91.264 16.997 -102.502 1.00 58.75 202 GLU A N 1
ATOM 1642 C CA . GLU A 1 202 ? 92.680 16.628 -102.375 1.00 58.75 202 GLU A CA 1
ATOM 1643 C C . GLU A 1 202 ? 93.181 15.733 -103.529 1.00 58.75 202 GLU A C 1
ATOM 1645 O O . GLU A 1 202 ? 94.339 15.871 -103.927 1.00 58.75 202 GLU A O 1
ATOM 1650 N N . LEU A 1 203 ? 92.330 14.872 -104.110 1.00 56.12 203 LEU A N 1
ATOM 1651 C CA . LEU A 1 203 ? 92.693 13.921 -105.178 1.00 56.12 203 LEU A CA 1
ATOM 1652 C C . LEU A 1 203 ? 92.514 14.453 -106.617 1.00 56.12 203 LEU A C 1
ATOM 1654 O O . LEU A 1 203 ? 93.279 14.071 -107.503 1.00 56.12 203 LEU A O 1
ATOM 1658 N N . HIS A 1 204 ? 91.537 15.332 -106.877 1.00 51.69 204 HIS A N 1
ATOM 1659 C CA . HIS A 1 204 ? 91.198 15.807 -108.234 1.00 51.69 204 HIS A CA 1
ATOM 1660 C C . HIS A 1 204 ? 91.265 17.326 -108.431 1.00 51.69 204 HIS A C 1
ATOM 1662 O O . HIS A 1 204 ? 91.056 17.827 -109.541 1.00 51.69 204 HIS A O 1
ATOM 1668 N N . GLY A 1 205 ? 91.639 18.080 -107.400 1.00 45.41 205 GLY A N 1
ATOM 1669 C CA . GLY A 1 205 ? 92.045 19.464 -107.575 1.00 45.41 205 GLY A CA 1
ATOM 1670 C C . GLY A 1 205 ? 93.419 19.550 -108.242 1.00 45.41 205 GLY A C 1
ATOM 1671 O O . GLY A 1 205 ? 94.443 19.370 -107.585 1.00 45.41 205 GLY A O 1
ATOM 1672 N N . LYS A 1 206 ? 93.479 19.995 -109.510 1.00 50.56 206 LYS A N 1
ATOM 1673 C CA . LYS A 1 206 ? 94.579 20.907 -109.891 1.00 50.56 206 LYS A CA 1
ATOM 1674 C C . LYS A 1 206 ? 94.659 21.957 -108.778 1.00 50.56 206 LYS A C 1
ATOM 1676 O O . LYS A 1 206 ? 93.590 22.405 -108.358 1.00 50.56 206 LYS A O 1
ATOM 1681 N N . PRO A 1 207 ? 95.848 22.349 -108.289 1.00 45.97 207 PRO A N 1
ATOM 1682 C CA . PRO A 1 207 ? 95.944 23.287 -107.183 1.00 45.97 207 PRO A CA 1
ATOM 1683 C C . PRO A 1 207 ? 95.252 24.583 -107.601 1.00 45.97 207 PRO A C 1
ATOM 1685 O O . PRO A 1 207 ? 95.804 25.401 -108.336 1.00 45.97 207 PRO A O 1
ATOM 1688 N N . SER A 1 208 ? 94.004 24.747 -107.165 1.00 53.47 208 SER A N 1
ATOM 1689 C CA . SER A 1 208 ? 93.323 26.021 -107.245 1.00 53.47 208 SER A CA 1
ATOM 1690 C C . SER A 1 208 ? 94.185 26.981 -106.441 1.00 53.47 208 SER A C 1
ATOM 1692 O O . SER A 1 208 ? 94.752 26.591 -105.414 1.00 53.47 208 SER A O 1
ATOM 1694 N N . HIS A 1 209 ? 94.349 28.211 -106.921 1.00 55.59 209 HIS A N 1
ATOM 1695 C CA . HIS A 1 209 ? 95.259 29.183 -106.312 1.00 55.59 209 HIS A CA 1
ATOM 1696 C C . HIS A 1 209 ? 95.033 29.318 -104.792 1.00 55.59 209 HIS A C 1
ATOM 1698 O O . HIS A 1 209 ? 95.985 29.571 -104.065 1.00 55.59 209 HIS A O 1
ATOM 1704 N N . SER A 1 210 ? 93.830 29.025 -104.281 1.00 55.91 210 SER A N 1
ATOM 1705 C CA . SER A 1 210 ? 93.517 28.966 -102.847 1.00 55.91 210 SER A CA 1
ATOM 1706 C C . SER A 1 210 ? 94.279 27.891 -102.053 1.00 55.91 210 SER A C 1
ATOM 1708 O O . SER A 1 210 ? 94.675 28.156 -100.922 1.00 55.91 210 SER A O 1
ATOM 1710 N N . VAL A 1 211 ? 94.546 26.708 -102.617 1.00 58.25 211 VAL A N 1
ATOM 1711 C CA . VAL A 1 211 ? 95.283 25.617 -101.944 1.00 58.25 211 VAL A CA 1
ATOM 1712 C C . VAL A 1 211 ? 96.786 25.900 -101.944 1.00 58.25 211 VAL A C 1
ATOM 1714 O O . VAL A 1 211 ? 97.466 25.627 -100.954 1.00 58.25 211 VAL A O 1
ATOM 1717 N N . ALA A 1 212 ? 97.303 26.529 -103.006 1.00 59.28 212 ALA A N 1
ATOM 1718 C CA . ALA A 1 212 ? 98.664 27.066 -103.026 1.00 59.28 212 ALA A CA 1
ATOM 1719 C C . ALA A 1 212 ? 98.823 28.221 -102.022 1.00 59.28 212 ALA A C 1
ATOM 1721 O O . ALA A 1 212 ? 99.802 28.246 -101.280 1.00 59.28 212 ALA A O 1
ATOM 1722 N N . ILE A 1 213 ? 97.827 29.113 -101.927 1.00 63.47 213 ILE A N 1
ATOM 1723 C CA . ILE A 1 213 ? 97.769 30.192 -100.932 1.00 63.47 213 ILE A CA 1
ATOM 1724 C C . ILE A 1 213 ? 97.697 29.623 -99.514 1.00 63.47 213 ILE A C 1
ATOM 1726 O O . ILE A 1 213 ? 98.410 30.121 -98.656 1.00 63.47 213 ILE A O 1
ATOM 1730 N N . TRP A 1 214 ? 96.930 28.559 -99.246 1.00 63.50 214 TRP A N 1
ATOM 1731 C CA . TRP A 1 214 ? 96.862 27.950 -97.911 1.00 63.50 214 TRP A CA 1
ATOM 1732 C C . TRP A 1 214 ? 98.145 27.190 -97.548 1.00 63.50 214 TRP A C 1
ATOM 1734 O O . TRP A 1 214 ? 98.592 27.269 -96.408 1.00 63.50 214 TRP A O 1
ATOM 1744 N N . LYS A 1 215 ? 98.813 26.525 -98.508 1.00 66.56 215 LYS A N 1
ATOM 1745 C CA . LYS A 1 215 ? 100.154 25.937 -98.301 1.00 66.56 215 LYS A CA 1
ATOM 1746 C C . LYS A 1 215 ? 101.221 27.010 -98.053 1.00 66.56 215 LYS A C 1
ATOM 1748 O O . LYS A 1 215 ? 102.038 26.825 -97.153 1.00 66.56 215 LYS A O 1
ATOM 1753 N N . LEU A 1 216 ? 101.182 28.131 -98.780 1.00 66.69 216 LEU A N 1
ATOM 1754 C CA . LEU A 1 216 ? 102.036 29.301 -98.540 1.00 66.69 216 LEU A CA 1
ATOM 1755 C C . LEU A 1 216 ? 101.726 29.957 -97.192 1.00 66.69 216 LEU A C 1
ATOM 1757 O O . LEU A 1 216 ? 102.655 30.238 -96.452 1.00 66.69 216 LEU A O 1
ATOM 1761 N N . LEU A 1 217 ? 100.456 30.127 -96.814 1.00 63.44 217 LEU A N 1
ATOM 1762 C CA . LEU A 1 217 ? 100.054 30.638 -95.499 1.00 63.44 217 LEU A CA 1
ATOM 1763 C C . LEU A 1 217 ? 100.487 29.699 -94.380 1.00 63.44 217 LEU A C 1
ATOM 1765 O O . LEU A 1 217 ? 100.954 30.182 -93.361 1.00 63.44 217 LEU A O 1
ATOM 1769 N N . LYS A 1 218 ? 100.410 28.378 -94.567 1.00 67.50 218 LYS A N 1
ATOM 1770 C CA . LYS A 1 218 ? 100.878 27.384 -93.591 1.00 67.50 218 LYS A CA 1
ATOM 1771 C C . LYS A 1 218 ? 102.407 27.365 -93.486 1.00 67.50 218 LYS A C 1
ATOM 1773 O O . LYS A 1 218 ? 102.921 27.215 -92.385 1.00 67.50 218 LYS A O 1
ATOM 1778 N N . GLN A 1 219 ? 103.138 27.581 -94.585 1.00 66.44 219 GLN A N 1
ATOM 1779 C CA . GLN A 1 219 ? 104.595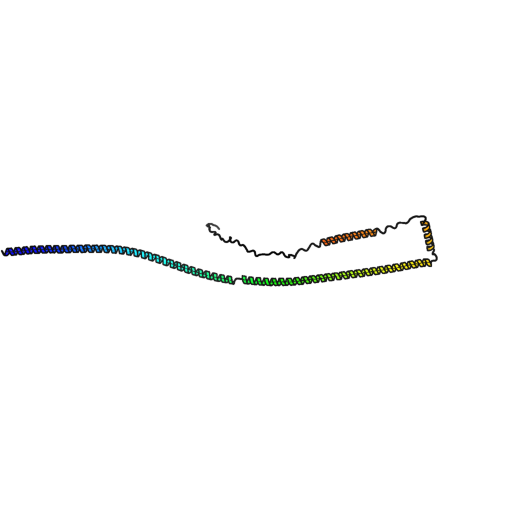 27.778 -94.567 1.00 66.44 219 GLN A CA 1
ATOM 1780 C C . GLN A 1 219 ? 104.993 29.131 -93.955 1.00 66.44 219 GLN A C 1
ATOM 1782 O O . GLN A 1 219 ? 105.915 29.166 -93.150 1.00 66.44 219 GLN A O 1
ATOM 1787 N N . ILE A 1 220 ? 104.280 30.223 -94.248 1.00 61.34 220 ILE A N 1
ATOM 1788 C CA . ILE A 1 220 ? 104.487 31.552 -93.648 1.00 61.34 220 ILE A CA 1
ATOM 1789 C C . ILE A 1 220 ? 104.143 31.526 -92.156 1.00 61.34 220 ILE A C 1
ATOM 1791 O O . ILE A 1 220 ? 104.909 32.055 -91.360 1.00 61.34 220 ILE A O 1
ATOM 1795 N N . LEU A 1 221 ? 103.055 30.866 -91.748 1.00 57.81 221 LEU A N 1
ATOM 1796 C CA . LEU A 1 221 ? 102.699 30.655 -90.343 1.00 57.81 221 LEU A CA 1
ATOM 1797 C C . LEU A 1 221 ? 103.722 29.761 -89.645 1.00 57.81 221 LEU A C 1
ATOM 1799 O O . LEU A 1 221 ? 104.137 30.113 -88.555 1.00 57.81 221 LEU A O 1
ATOM 1803 N N . ALA A 1 222 ? 104.211 28.685 -90.269 1.00 56.88 222 ALA A N 1
ATOM 1804 C CA . ALA A 1 222 ? 105.261 27.842 -89.687 1.00 56.88 222 ALA A CA 1
ATOM 1805 C C . ALA A 1 222 ? 106.629 28.558 -89.582 1.00 56.88 222 ALA A C 1
ATOM 1807 O O . ALA A 1 222 ? 107.397 28.305 -88.649 1.00 56.88 222 ALA A O 1
ATOM 1808 N N . VAL A 1 223 ? 106.935 29.474 -90.512 1.00 57.28 223 VAL A N 1
ATOM 1809 C CA . VAL A 1 223 ? 108.119 30.354 -90.471 1.00 57.28 223 VAL A CA 1
ATOM 1810 C C . VAL A 1 223 ? 107.939 31.479 -89.441 1.00 57.28 223 VAL A C 1
ATOM 1812 O O . VAL A 1 223 ? 108.897 31.821 -88.751 1.00 57.28 223 VAL A O 1
ATOM 1815 N N . ASN A 1 224 ? 106.721 31.994 -89.250 1.00 49.78 224 ASN A N 1
ATOM 1816 C CA . ASN A 1 224 ? 106.408 33.002 -88.233 1.00 49.78 224 ASN A CA 1
ATOM 1817 C C . ASN A 1 224 ? 106.221 32.414 -86.829 1.00 49.78 224 ASN A C 1
ATOM 1819 O O . ASN A 1 224 ? 106.548 33.085 -85.864 1.00 49.78 224 ASN A O 1
ATOM 1823 N N . THR A 1 225 ? 105.840 31.147 -86.657 1.00 48.97 225 THR A N 1
ATOM 1824 C CA . THR A 1 225 ? 105.859 30.490 -85.336 1.00 48.97 225 THR A CA 1
ATOM 1825 C C . THR A 1 225 ? 107.280 30.184 -84.851 1.00 48.97 225 THR A C 1
ATOM 1827 O O . THR A 1 225 ? 107.472 29.933 -83.666 1.00 48.97 225 THR A O 1
ATOM 1830 N N . LYS A 1 226 ? 108.299 30.262 -85.728 1.00 51.00 226 LYS A N 1
ATOM 1831 C CA . LYS A 1 226 ? 109.722 30.322 -85.331 1.00 51.00 226 LYS A CA 1
ATOM 1832 C C . LYS A 1 226 ? 110.172 31.724 -84.886 1.00 51.00 226 LYS A C 1
ATOM 1834 O O . LYS A 1 226 ? 111.241 31.850 -84.298 1.00 51.00 226 LYS A O 1
ATOM 1839 N N . LYS A 1 227 ? 109.365 32.765 -85.117 1.00 47.94 227 LYS A N 1
ATOM 1840 C CA . LYS A 1 227 ? 109.530 34.127 -84.585 1.00 47.94 227 LYS A CA 1
ATOM 1841 C C . LYS A 1 227 ? 108.337 34.428 -83.681 1.00 47.94 227 LYS A C 1
ATOM 1843 O O . LYS A 1 227 ? 107.408 35.124 -84.070 1.00 47.94 227 LYS A O 1
ATOM 1848 N N . GLY A 1 228 ? 108.341 33.790 -82.511 1.00 48.84 228 GLY A N 1
ATOM 1849 C CA . GLY A 1 228 ? 107.186 33.710 -81.625 1.00 48.84 228 GLY A CA 1
ATOM 1850 C C . GLY A 1 228 ? 106.496 35.046 -81.386 1.00 48.84 228 GLY A C 1
ATOM 1851 O O . GLY A 1 228 ? 107.162 35.987 -80.989 1.00 48.84 228 GLY A O 1
ATOM 1852 N N . TYR A 1 229 ? 105.176 35.078 -81.583 1.00 35.62 229 TYR A N 1
ATOM 1853 C CA . TYR A 1 229 ? 104.254 36.032 -80.971 1.00 35.62 229 TYR A CA 1
ATOM 1854 C C . TYR A 1 229 ? 102.804 35.501 -81.037 1.00 35.62 229 TYR A C 1
ATOM 1856 O O . TYR A 1 229 ? 102.300 35.177 -82.107 1.00 35.62 229 TYR A O 1
ATOM 1864 N N . PHE A 1 230 ? 102.184 35.453 -79.851 1.00 38.25 230 PHE A N 1
ATOM 1865 C CA . PHE A 1 230 ? 100.752 35.427 -79.501 1.00 38.25 230 PHE A CA 1
ATOM 1866 C C . PHE A 1 230 ? 99.843 34.245 -79.905 1.00 38.25 230 PHE A C 1
ATOM 1868 O O . PHE A 1 230 ? 99.415 34.107 -81.046 1.00 38.25 230 PHE A O 1
ATOM 1875 N N . ILE A 1 231 ? 99.402 33.494 -78.882 1.00 37.00 231 ILE A N 1
ATOM 1876 C CA . ILE A 1 231 ? 98.094 32.819 -78.849 1.00 37.00 231 ILE A CA 1
ATOM 1877 C C . ILE A 1 231 ? 97.185 33.607 -77.900 1.00 37.00 231 ILE A C 1
ATOM 1879 O O . ILE A 1 231 ? 97.566 33.924 -76.774 1.00 37.00 231 ILE A O 1
ATOM 1883 N N . ILE A 1 232 ? 96.000 33.926 -78.414 1.00 39.78 232 ILE A N 1
ATOM 1884 C CA . ILE A 1 232 ? 94.887 34.634 -77.781 1.00 39.78 232 ILE A CA 1
ATOM 1885 C C . ILE A 1 232 ? 94.058 33.643 -76.946 1.00 39.78 232 ILE A C 1
ATOM 1887 O O . ILE A 1 232 ? 93.827 32.509 -77.364 1.00 39.78 232 ILE A O 1
ATOM 1891 N N . GLU A 1 233 ? 93.627 34.090 -75.765 1.00 41.56 233 GLU A N 1
ATOM 1892 C CA . GLU A 1 233 ? 92.809 33.369 -74.784 1.00 41.56 233 GLU A CA 1
ATOM 1893 C C . GLU A 1 233 ? 91.464 32.872 -75.345 1.00 41.56 233 GLU A C 1
ATOM 1895 O O . GLU A 1 233 ? 90.694 33.631 -75.930 1.00 41.56 233 GLU A O 1
ATOM 1900 N N . ILE A 1 234 ? 91.118 31.613 -75.049 1.00 39.72 234 ILE A N 1
ATOM 1901 C CA . ILE A 1 234 ? 89.733 31.120 -75.045 1.00 39.72 234 ILE A CA 1
ATOM 1902 C C . ILE A 1 234 ? 89.460 30.568 -73.645 1.00 39.72 234 ILE A C 1
ATOM 1904 O O . ILE A 1 234 ? 89.728 29.407 -73.344 1.00 39.72 234 ILE A O 1
ATOM 1908 N N . GLY A 1 235 ? 88.940 31.426 -72.770 1.00 42.72 235 GLY A N 1
ATOM 1909 C CA . GLY A 1 235 ? 88.631 31.092 -71.383 1.00 42.72 235 GLY A CA 1
ATOM 1910 C C . GLY A 1 235 ? 87.438 31.885 -70.868 1.00 42.72 235 GLY A C 1
ATOM 1911 O O . GLY A 1 235 ? 87.592 32.727 -69.992 1.00 42.72 235 GLY A O 1
ATOM 1912 N N . SER A 1 236 ? 86.237 31.677 -71.425 1.00 41.22 236 SER A N 1
ATOM 1913 C CA . SER A 1 236 ? 85.032 32.387 -70.936 1.00 41.22 236 SER A CA 1
ATOM 1914 C C . SER A 1 236 ? 83.693 31.660 -71.120 1.00 41.22 236 SER A C 1
ATOM 1916 O O . SER A 1 236 ? 82.650 32.273 -70.933 1.00 41.22 236 SER A O 1
ATOM 1918 N N . LEU A 1 237 ? 83.670 30.362 -71.446 1.00 41.75 237 LEU A N 1
ATOM 1919 C CA . LEU A 1 237 ? 82.410 29.633 -71.705 1.00 41.75 237 LEU A CA 1
ATOM 1920 C C . LEU A 1 237 ? 81.939 28.709 -70.565 1.00 41.75 237 LEU A C 1
ATOM 1922 O O . LEU A 1 237 ? 80.874 28.112 -70.675 1.00 41.75 237 LEU A O 1
ATOM 1926 N N . ASN A 1 238 ? 82.667 28.619 -69.441 1.00 46.72 238 ASN A N 1
ATOM 1927 C CA . ASN A 1 238 ? 82.369 27.634 -68.384 1.00 46.72 238 ASN A CA 1
ATOM 1928 C C . ASN A 1 238 ? 81.851 28.215 -67.044 1.00 46.72 238 ASN A C 1
ATOM 1930 O O . ASN A 1 238 ? 81.526 27.459 -66.131 1.00 46.72 238 ASN A O 1
ATOM 1934 N N . LEU A 1 239 ? 81.713 29.542 -66.893 1.00 48.47 239 LEU A N 1
ATOM 1935 C CA . LEU A 1 239 ? 81.240 30.141 -65.626 1.00 48.47 239 LEU A CA 1
ATOM 1936 C C . LEU A 1 239 ? 79.711 30.308 -65.514 1.00 48.47 239 LEU A C 1
ATOM 1938 O O . LEU A 1 239 ? 79.181 30.318 -64.402 1.00 48.47 239 LEU A O 1
ATOM 1942 N N . GLN A 1 240 ? 78.973 30.385 -66.626 1.00 49.88 240 GLN A N 1
ATOM 1943 C CA . GLN A 1 240 ? 77.510 30.565 -66.594 1.00 49.88 240 GLN A CA 1
ATOM 1944 C C . GLN A 1 240 ? 76.750 29.275 -66.232 1.00 49.88 240 GLN A C 1
ATOM 1946 O O . GLN A 1 240 ? 75.741 29.327 -65.530 1.00 49.88 240 GLN A O 1
ATOM 1951 N N . SER A 1 241 ? 77.281 28.107 -66.610 1.00 54.53 241 SER A N 1
ATOM 1952 C CA . SER A 1 241 ? 76.690 26.801 -66.272 1.00 54.53 241 SER A CA 1
ATOM 1953 C C . SER A 1 241 ? 76.788 26.481 -64.769 1.00 54.53 241 SER A C 1
ATOM 1955 O O . SER A 1 241 ? 75.869 25.904 -64.182 1.00 54.53 241 SER A O 1
ATOM 1957 N N . SER A 1 242 ? 77.857 26.940 -64.104 1.00 55.28 242 SER A N 1
ATOM 1958 C CA . SER A 1 242 ? 78.061 26.736 -62.663 1.00 55.28 242 SER A CA 1
ATOM 1959 C C . SER A 1 242 ? 77.101 27.573 -61.803 1.00 55.28 242 SER A C 1
ATOM 1961 O O . SER A 1 242 ? 76.491 27.047 -60.870 1.00 55.28 242 SER A O 1
ATOM 1963 N N . ARG A 1 243 ? 76.860 28.846 -62.164 1.00 60.69 243 ARG A N 1
ATOM 1964 C CA . ARG A 1 243 ? 75.875 29.699 -61.466 1.00 60.69 243 ARG A CA 1
ATOM 1965 C C . ARG A 1 243 ? 74.446 29.172 -61.599 1.00 60.69 243 ARG A C 1
ATOM 1967 O O . ARG A 1 243 ? 73.723 29.141 -60.605 1.00 60.69 243 ARG A O 1
ATOM 1974 N N . ASN A 1 244 ? 74.069 28.688 -62.783 1.00 64.69 244 ASN A N 1
ATOM 1975 C CA . ASN A 1 244 ? 72.733 28.134 -63.008 1.00 64.69 244 ASN A CA 1
ATOM 1976 C C . ASN A 1 244 ? 72.526 26.803 -62.259 1.00 64.69 244 ASN A C 1
ATOM 1978 O O . ASN A 1 244 ? 71.462 26.591 -61.677 1.00 64.69 244 ASN A O 1
ATOM 1982 N N . ARG A 1 245 ? 73.553 25.940 -62.166 1.00 61.16 245 ARG A N 1
ATOM 1983 C CA . ARG A 1 245 ? 73.498 24.728 -61.322 1.00 61.16 245 ARG A CA 1
ATOM 1984 C C . ARG A 1 245 ? 73.391 25.054 -59.832 1.00 61.16 245 ARG A C 1
ATOM 1986 O O . ARG A 1 245 ? 72.604 24.421 -59.134 1.00 61.16 245 ARG A O 1
ATOM 1993 N N . GLN A 1 246 ? 74.134 26.044 -59.338 1.00 67.75 246 GLN A N 1
ATOM 1994 C CA . GLN A 1 246 ? 74.073 26.434 -57.924 1.00 67.75 246 GLN A CA 1
ATOM 1995 C C . GLN A 1 246 ? 72.725 27.071 -57.545 1.00 67.75 246 GLN A C 1
ATOM 1997 O O . GLN A 1 246 ? 72.204 26.793 -56.464 1.00 67.75 246 GLN A O 1
ATOM 2002 N N . GLN A 1 247 ? 72.106 27.851 -58.438 1.00 70.06 247 GLN A N 1
ATOM 2003 C CA . GLN A 1 247 ? 70.757 28.388 -58.216 1.00 70.06 247 GLN A CA 1
ATOM 2004 C C . GLN A 1 247 ? 69.677 27.294 -58.231 1.00 70.06 247 GLN A C 1
ATOM 2006 O O . GLN A 1 247 ? 68.798 27.302 -57.367 1.00 70.06 247 GLN A O 1
ATOM 2011 N N . ALA A 1 248 ? 69.773 26.306 -59.128 1.00 62.12 248 ALA A N 1
ATOM 2012 C CA . ALA A 1 248 ? 68.843 25.175 -59.163 1.00 62.12 248 ALA A CA 1
ATOM 2013 C C . ALA A 1 248 ? 68.933 24.306 -57.892 1.00 62.12 248 ALA A C 1
ATOM 2015 O O . ALA A 1 248 ? 67.910 23.958 -57.303 1.00 62.12 248 ALA A O 1
ATOM 2016 N N . LEU A 1 249 ? 70.147 24.019 -57.410 1.00 62.44 249 LEU A N 1
ATOM 2017 C CA . LEU A 1 249 ? 70.358 23.243 -56.180 1.00 62.44 249 LEU A CA 1
ATOM 2018 C C . LEU A 1 249 ? 69.906 23.998 -54.917 1.00 62.44 249 LEU A C 1
ATOM 2020 O O . LEU A 1 249 ? 69.368 23.383 -53.993 1.00 62.44 249 LEU A O 1
ATOM 2024 N N . SER A 1 250 ? 70.055 25.327 -54.892 1.00 73.31 250 SER A N 1
ATOM 2025 C CA . SER A 1 250 ? 69.501 26.198 -53.846 1.00 73.31 250 SER A CA 1
ATOM 2026 C C . SER A 1 250 ? 67.968 26.128 -53.802 1.00 73.31 250 SER A C 1
ATOM 2028 O O . SER A 1 250 ? 67.383 25.910 -52.737 1.00 73.31 250 SER A O 1
ATOM 2030 N N . HIS A 1 251 ? 67.312 26.217 -54.963 1.00 69.50 251 HIS A N 1
ATOM 2031 C CA . HIS A 1 251 ? 65.854 26.155 -55.064 1.00 69.50 251 HIS A CA 1
ATOM 2032 C C . HIS A 1 251 ? 65.303 24.770 -54.676 1.00 69.50 251 HIS A C 1
ATOM 2034 O O . HIS A 1 251 ? 64.347 24.675 -53.906 1.00 69.50 251 HIS A O 1
ATOM 2040 N N . ILE A 1 252 ? 65.955 23.684 -55.112 1.00 65.94 252 IL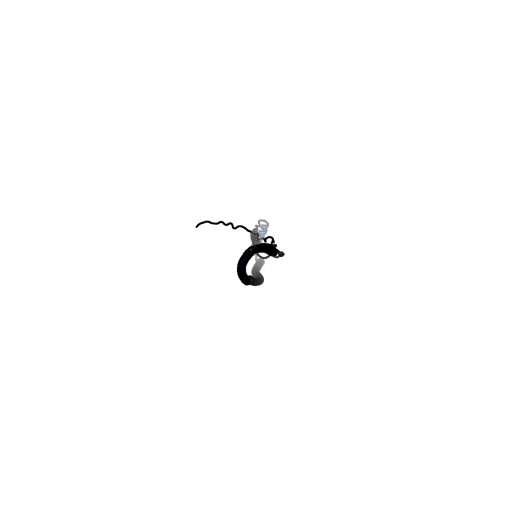E A N 1
ATOM 2041 C CA . ILE A 1 252 ? 65.604 22.306 -54.719 1.00 65.94 252 ILE A CA 1
ATOM 2042 C C . ILE A 1 252 ? 65.778 22.107 -53.203 1.00 65.94 252 ILE A C 1
ATOM 2044 O O . ILE A 1 252 ? 64.899 21.546 -52.548 1.00 65.94 252 ILE A O 1
ATOM 2048 N N . SER A 1 253 ? 66.849 22.646 -52.612 1.00 65.88 253 SER A N 1
ATOM 2049 C CA . SER A 1 253 ? 67.087 22.575 -51.162 1.00 65.88 253 SER A CA 1
ATOM 2050 C C . SER A 1 253 ? 66.041 23.349 -50.347 1.00 65.88 253 SER A C 1
ATOM 2052 O O . SER A 1 253 ? 65.649 22.912 -49.262 1.00 65.88 253 SER A O 1
ATOM 2054 N N . GLN A 1 254 ? 65.546 24.483 -50.855 1.00 69.88 254 GLN A N 1
ATOM 2055 C CA . GLN A 1 254 ? 64.457 25.237 -50.221 1.00 69.88 254 GLN A CA 1
ATOM 2056 C C . GLN A 1 254 ? 63.105 24.514 -50.324 1.00 69.88 254 GLN A C 1
ATOM 2058 O O . GLN A 1 254 ? 62.339 24.518 -49.355 1.00 69.88 254 GLN A O 1
ATOM 2063 N N . LEU A 1 255 ? 62.822 23.852 -51.450 1.00 63.59 255 LEU A N 1
ATOM 2064 C CA . LEU A 1 255 ? 61.614 23.038 -51.622 1.00 63.59 255 LEU A CA 1
ATOM 2065 C C . LEU A 1 255 ? 61.622 21.804 -50.708 1.00 63.59 255 LEU A C 1
ATOM 2067 O O . LEU A 1 255 ? 60.608 21.507 -50.074 1.00 63.59 255 LEU A O 1
ATOM 2071 N N . PHE A 1 256 ? 62.777 21.155 -50.535 1.00 60.25 256 PHE A N 1
ATOM 2072 C CA . PHE A 1 256 ? 62.922 20.010 -49.632 1.00 60.25 256 PHE A CA 1
ATOM 2073 C C . PHE A 1 256 ? 62.683 20.395 -48.158 1.00 60.25 256 PHE A C 1
ATOM 2075 O O . PHE A 1 256 ? 61.964 19.699 -47.438 1.00 60.25 256 PHE A O 1
ATOM 2082 N N . ARG A 1 257 ? 63.175 21.567 -47.713 1.00 64.38 257 ARG A N 1
ATOM 2083 C CA . ARG A 1 257 ? 62.894 22.095 -46.358 1.00 64.38 257 ARG A CA 1
ATOM 2084 C C . ARG A 1 257 ? 61.425 22.481 -46.152 1.00 64.38 257 ARG A C 1
ATOM 2086 O O . ARG A 1 257 ? 60.915 22.337 -45.041 1.00 64.38 257 ARG A O 1
ATOM 2093 N N . ARG A 1 258 ? 60.729 22.971 -47.187 1.00 61.12 258 ARG A N 1
ATOM 2094 C CA . ARG A 1 258 ? 59.286 23.279 -47.110 1.00 61.12 258 ARG A CA 1
ATOM 2095 C C . ARG A 1 258 ? 58.429 22.012 -47.013 1.00 61.12 258 ARG A C 1
ATOM 2097 O O . ARG A 1 258 ? 57.469 22.011 -46.245 1.00 61.12 258 ARG A O 1
ATOM 2104 N N . ASN A 1 259 ? 58.798 20.932 -47.704 1.00 52.22 259 ASN A N 1
ATOM 2105 C CA . ASN A 1 259 ? 58.065 19.663 -47.633 1.00 52.22 259 ASN A CA 1
ATOM 2106 C C . ASN A 1 259 ? 58.278 18.909 -46.312 1.00 52.22 259 ASN A C 1
ATOM 2108 O O . ASN A 1 259 ? 57.306 18.393 -45.765 1.00 52.22 259 ASN A O 1
ATOM 2112 N N . GLN A 1 260 ? 59.477 18.933 -45.716 1.00 55.03 260 GLN A N 1
ATOM 2113 C CA . GLN A 1 260 ? 59.660 18.354 -44.375 1.00 55.03 260 GLN A CA 1
ATOM 2114 C C . GLN A 1 260 ? 58.905 19.121 -43.279 1.00 55.03 260 GLN A C 1
ATOM 2116 O O . GLN A 1 260 ? 58.395 18.508 -42.346 1.00 55.03 260 GLN A O 1
ATOM 2121 N N . LYS A 1 261 ? 58.747 20.448 -43.408 1.00 54.50 261 LYS A N 1
ATOM 2122 C CA . LYS A 1 261 ? 57.888 21.214 -42.490 1.00 54.50 261 LYS A CA 1
ATOM 2123 C C . LYS A 1 261 ? 56.403 20.895 -42.682 1.00 54.50 261 LYS A C 1
ATOM 2125 O O . LYS A 1 261 ? 55.699 20.783 -41.690 1.00 54.50 261 LYS A O 1
ATOM 2130 N N . ARG A 1 262 ? 55.918 20.678 -43.911 1.00 51.78 262 ARG A N 1
ATOM 2131 C CA . ARG A 1 262 ? 54.523 20.242 -44.136 1.00 51.78 262 ARG A CA 1
ATOM 2132 C C . ARG A 1 262 ? 54.239 18.840 -43.581 1.00 51.78 262 ARG A C 1
ATOM 2134 O O . ARG A 1 262 ? 53.175 18.646 -43.011 1.00 51.78 262 ARG A O 1
ATOM 2141 N N . SER A 1 263 ? 55.210 17.925 -43.638 1.00 46.34 263 SER A N 1
ATOM 2142 C CA . SER A 1 263 ? 55.114 16.590 -43.021 1.00 46.34 263 SER A CA 1
ATOM 2143 C C . SER A 1 263 ? 55.053 16.610 -41.484 1.00 46.34 263 SER A C 1
ATOM 2145 O O . SER A 1 263 ? 54.599 15.636 -40.894 1.00 46.34 263 SER A O 1
ATOM 2147 N N . LEU A 1 264 ? 55.500 17.690 -40.828 1.00 47.00 264 LEU A N 1
ATOM 2148 C CA . LEU A 1 264 ? 55.478 17.837 -39.364 1.00 47.00 264 LEU A CA 1
ATOM 2149 C C . LEU A 1 264 ? 54.261 18.619 -38.839 1.00 47.00 264 LEU A C 1
ATOM 2151 O O . LEU A 1 264 ? 54.020 18.617 -37.637 1.00 47.00 264 LEU A O 1
ATOM 2155 N N . TYR A 1 265 ? 53.470 19.243 -39.719 1.00 45.47 265 TYR A N 1
ATOM 2156 C CA . TYR A 1 265 ? 52.236 19.957 -39.355 1.00 45.47 265 TYR A CA 1
ATOM 2157 C C . TYR A 1 265 ? 50.948 19.261 -39.833 1.00 45.47 265 TYR A C 1
ATOM 2159 O O . TYR A 1 265 ? 49.867 19.800 -39.624 1.00 45.47 265 TYR A O 1
ATOM 2167 N N . SER A 1 266 ? 51.027 18.056 -40.415 1.00 40.69 266 SER A N 1
ATOM 2168 C CA . SER A 1 266 ? 49.855 17.219 -40.742 1.00 40.69 266 SER A CA 1
ATOM 2169 C C . SER A 1 266 ? 49.652 16.033 -39.786 1.00 40.69 266 SER A C 1
ATOM 2171 O O . SER A 1 266 ? 48.921 15.105 -40.109 1.00 40.69 266 SER A O 1
ATOM 2173 N N . LEU A 1 267 ? 50.297 16.049 -38.614 1.00 43.69 267 LEU A N 1
ATOM 2174 C CA . LEU A 1 267 ? 50.185 15.020 -37.565 1.00 43.69 267 LEU A CA 1
ATOM 2175 C C . LEU A 1 267 ? 49.606 15.595 -36.259 1.00 43.69 267 LEU A C 1
ATOM 2177 O O . LEU A 1 267 ? 49.979 15.205 -35.158 1.00 43.69 267 LEU A O 1
ATOM 2181 N N . GLY A 1 268 ? 48.696 16.562 -36.387 1.00 43.12 268 GLY A N 1
ATOM 2182 C CA . GLY A 1 268 ? 48.101 17.273 -35.259 1.00 43.12 268 GLY A CA 1
ATOM 2183 C C . GLY A 1 268 ? 46.666 17.695 -35.533 1.00 43.12 268 GLY A C 1
ATOM 2184 O O . GLY A 1 268 ? 46.384 18.885 -35.604 1.00 43.12 268 GLY A O 1
ATOM 2185 N N . SER A 1 269 ? 45.772 16.732 -35.743 1.00 43.66 269 SER A N 1
ATOM 2186 C CA . SER A 1 269 ? 44.326 16.860 -35.498 1.00 43.66 269 SER A CA 1
ATOM 2187 C C . SER A 1 269 ? 43.657 15.513 -35.757 1.00 43.66 269 SER A C 1
ATOM 2189 O O . SER A 1 269 ? 43.061 15.303 -36.797 1.00 43.66 269 SER A O 1
ATOM 2191 N N . ASP A 1 270 ? 43.793 14.604 -34.797 1.00 34.66 270 ASP A N 1
ATOM 2192 C CA . ASP A 1 270 ? 42.761 13.610 -34.504 1.00 34.66 270 ASP A CA 1
ATOM 2193 C C . ASP A 1 270 ? 42.834 13.343 -33.001 1.00 34.66 270 ASP A C 1
ATOM 2195 O O . ASP A 1 270 ? 43.726 12.661 -32.492 1.00 34.66 270 ASP A O 1
ATOM 2199 N N . ARG A 1 271 ? 41.933 14.002 -32.271 1.00 42.50 271 ARG A N 1
ATOM 2200 C CA . ARG A 1 271 ? 41.528 13.564 -30.942 1.00 42.50 271 ARG A CA 1
ATOM 2201 C C . ARG A 1 271 ? 40.243 12.760 -31.097 1.00 42.50 271 ARG A C 1
ATOM 2203 O O . ARG A 1 271 ? 39.348 13.175 -31.825 1.00 42.50 271 ARG A O 1
ATOM 2210 N N . ASP A 1 272 ? 40.208 11.696 -30.301 1.00 37.16 272 ASP A N 1
ATOM 2211 C CA . ASP A 1 272 ? 39.042 10.994 -29.766 1.00 37.16 272 ASP A CA 1
ATOM 2212 C C . ASP A 1 272 ? 38.442 9.873 -30.639 1.00 37.16 272 ASP A C 1
ATOM 2214 O O . ASP A 1 272 ? 37.679 10.096 -31.570 1.00 37.16 272 ASP A O 1
ATOM 2218 N N . VAL A 1 273 ? 38.749 8.616 -30.295 1.00 44.16 273 VAL A N 1
ATOM 2219 C CA . VAL A 1 273 ? 37.972 7.748 -29.375 1.00 44.16 273 VAL A CA 1
ATOM 2220 C C . VAL A 1 273 ? 38.419 6.282 -29.592 1.00 44.16 273 VAL A C 1
ATOM 2222 O O . VAL A 1 273 ? 38.738 5.876 -30.703 1.00 44.16 273 VAL A O 1
ATOM 2225 N N . ASP A 1 274 ? 38.424 5.498 -28.509 1.00 41.19 274 ASP A N 1
ATOM 2226 C CA . ASP A 1 274 ? 38.637 4.041 -28.416 1.00 41.19 274 ASP A CA 1
ATOM 2227 C C . ASP A 1 274 ? 40.070 3.510 -28.271 1.00 41.19 274 ASP A C 1
ATOM 2229 O O . ASP A 1 274 ? 40.659 2.936 -29.188 1.00 41.19 274 ASP A O 1
ATOM 2233 N N . GLN A 1 275 ? 40.556 3.533 -27.023 1.00 38.22 275 GLN A N 1
ATOM 2234 C CA . GLN A 1 275 ? 41.185 2.357 -26.408 1.00 38.22 275 GLN A CA 1
ATOM 2235 C C . GLN A 1 275 ? 41.267 2.505 -24.879 1.00 38.22 275 GLN A C 1
ATOM 2237 O O . GLN A 1 275 ? 42.254 2.980 -24.329 1.00 38.22 275 GLN A O 1
ATOM 2242 N N . PHE A 1 276 ? 40.232 2.036 -24.180 1.00 34.94 276 PHE A N 1
ATOM 2243 C CA . PHE A 1 276 ? 40.366 1.547 -22.807 1.00 34.94 276 PHE A CA 1
ATOM 2244 C C . PHE A 1 276 ? 40.258 0.021 -22.861 1.00 34.94 276 PHE A C 1
ATOM 2246 O O . PHE A 1 276 ? 39.176 -0.540 -23.025 1.00 34.94 276 PHE A O 1
ATOM 2253 N N . LYS A 1 277 ? 41.405 -0.658 -22.777 1.00 42.59 277 LYS A N 1
ATOM 2254 C CA . LYS A 1 277 ? 41.478 -2.084 -22.457 1.00 42.59 277 LYS A CA 1
ATOM 2255 C C . LYS A 1 277 ? 41.941 -2.227 -21.013 1.00 42.59 277 LYS A C 1
ATOM 2257 O O . LYS A 1 277 ? 43.028 -1.778 -20.679 1.00 42.59 277 LYS A O 1
ATOM 2262 N N . GLY A 1 278 ? 41.108 -2.910 -20.232 1.00 43.97 278 GLY A N 1
ATOM 2263 C CA . GLY A 1 278 ? 41.517 -3.892 -19.230 1.00 43.97 278 GLY A CA 1
ATOM 2264 C C . GLY A 1 278 ? 42.410 -3.396 -18.102 1.00 43.97 278 GLY A C 1
ATOM 2265 O O . GLY A 1 278 ? 43.616 -3.612 -18.127 1.00 43.97 278 GLY A O 1
ATOM 2266 N N . SER A 1 279 ? 41.784 -2.867 -17.057 1.00 38.78 279 SER A N 1
ATOM 2267 C CA . SER A 1 279 ? 42.266 -3.068 -15.694 1.00 38.78 279 SER A CA 1
ATOM 2268 C C . SER A 1 279 ? 41.208 -3.866 -14.944 1.00 38.78 279 SER A C 1
ATOM 2270 O O . SER A 1 279 ? 40.094 -3.381 -14.737 1.00 38.78 279 SER A O 1
ATOM 2272 N N . ASP A 1 280 ? 41.566 -5.094 -14.582 1.00 48.69 280 ASP A N 1
ATOM 2273 C CA . ASP A 1 280 ? 40.859 -5.908 -13.605 1.00 48.69 280 ASP A CA 1
ATOM 2274 C C . ASP A 1 280 ? 40.678 -5.105 -12.312 1.00 48.69 280 ASP A C 1
ATOM 2276 O O . ASP A 1 280 ? 41.649 -4.758 -11.639 1.00 48.69 280 ASP A O 1
ATOM 2280 N N . ILE A 1 281 ? 39.429 -4.804 -11.964 1.00 40.34 281 ILE A N 1
ATOM 2281 C CA . ILE A 1 281 ? 39.050 -4.406 -10.611 1.00 40.34 281 ILE A CA 1
ATOM 2282 C C . ILE A 1 281 ? 37.890 -5.309 -10.216 1.00 40.34 281 ILE A C 1
ATOM 2284 O O . ILE A 1 281 ? 36.767 -5.184 -10.703 1.00 40.34 281 ILE A O 1
ATOM 2288 N N . SER A 1 282 ? 38.205 -6.256 -9.342 1.00 45.06 282 SER A N 1
ATOM 2289 C CA . SER A 1 282 ? 37.245 -7.027 -8.576 1.00 45.06 282 SER A CA 1
ATOM 2290 C C . SER A 1 282 ? 36.373 -6.078 -7.752 1.00 45.06 282 SER A C 1
ATOM 2292 O O . SER A 1 282 ? 36.846 -5.400 -6.842 1.00 45.06 282 SER A O 1
ATOM 2294 N N . ILE A 1 283 ? 35.076 -6.043 -8.047 1.00 39.56 283 ILE A N 1
ATOM 2295 C CA . ILE A 1 283 ? 34.087 -5.449 -7.150 1.00 39.56 283 ILE A CA 1
ATOM 2296 C C . ILE A 1 283 ? 33.476 -6.601 -6.359 1.00 39.56 283 ILE A C 1
ATOM 2298 O O . ILE A 1 283 ? 32.529 -7.256 -6.787 1.00 39.56 283 ILE A O 1
ATOM 2302 N N . SER A 1 284 ? 34.075 -6.871 -5.203 1.00 46.16 284 SER A N 1
ATOM 2303 C CA . SER A 1 284 ? 33.405 -7.568 -4.107 1.00 46.16 284 SER A CA 1
ATOM 2304 C C . SER A 1 284 ? 32.137 -6.792 -3.714 1.00 46.16 284 SER A C 1
ATOM 2306 O O . SER A 1 284 ? 32.146 -5.558 -3.771 1.00 46.16 284 SER A O 1
ATOM 2308 N N . PRO A 1 285 ? 31.054 -7.456 -3.277 1.00 41.47 285 PRO A N 1
ATOM 2309 C CA . PRO A 1 285 ? 29.845 -6.765 -2.852 1.00 41.47 285 PRO A CA 1
ATOM 2310 C C . PRO A 1 285 ? 30.129 -6.009 -1.550 1.00 41.47 285 PRO A C 1
ATOM 2312 O O . PRO A 1 285 ? 30.344 -6.612 -0.498 1.00 41.47 285 PRO A O 1
ATOM 2315 N N . SER A 1 286 ? 30.153 -4.676 -1.613 1.00 38.09 286 SER A N 1
ATOM 2316 C CA . SER A 1 286 ? 30.144 -3.847 -0.411 1.00 38.09 286 SER A CA 1
ATOM 2317 C C . SER A 1 286 ? 28.750 -3.928 0.199 1.00 38.09 286 SER A C 1
ATOM 2319 O O . SER A 1 286 ? 27.781 -3.363 -0.303 1.00 38.09 286 SER A O 1
ATOM 2321 N N . VAL A 1 287 ? 28.670 -4.704 1.274 1.00 46.50 287 VAL A N 1
ATOM 2322 C CA . VAL A 1 287 ? 27.583 -4.686 2.242 1.00 46.50 287 VAL A CA 1
ATOM 2323 C C . VAL A 1 287 ? 27.449 -3.260 2.764 1.00 46.50 287 VAL A C 1
ATOM 2325 O O . VAL A 1 287 ? 28.406 -2.668 3.264 1.00 46.50 287 VAL A O 1
ATOM 2328 N N . VAL A 1 288 ? 26.244 -2.721 2.632 1.00 46.22 288 VAL A N 1
ATOM 2329 C CA . VAL A 1 288 ? 25.828 -1.471 3.252 1.00 46.22 288 VAL A CA 1
ATOM 2330 C C . VAL A 1 288 ? 25.917 -1.653 4.770 1.00 46.22 288 VAL A C 1
ATOM 2332 O O . VAL A 1 288 ? 25.062 -2.298 5.371 1.00 46.22 288 VAL A O 1
ATOM 2335 N N . ASN A 1 289 ? 26.948 -1.091 5.402 1.00 43.62 289 ASN A N 1
ATOM 2336 C CA . ASN A 1 289 ? 26.948 -0.871 6.847 1.00 43.62 289 ASN A CA 1
ATOM 2337 C C . ASN A 1 289 ? 26.056 0.342 7.131 1.00 43.62 289 ASN A C 1
ATOM 2339 O O . ASN A 1 289 ? 26.516 1.482 7.165 1.00 43.62 289 ASN A O 1
ATOM 2343 N N . LEU A 1 290 ? 24.758 0.083 7.291 1.00 47.78 290 LEU A N 1
ATOM 2344 C CA . LEU A 1 290 ? 23.878 0.986 8.021 1.00 47.78 290 LEU A CA 1
ATOM 2345 C C . LEU A 1 290 ? 24.288 0.918 9.492 1.00 47.78 290 LEU A C 1
ATOM 2347 O O . LEU A 1 290 ? 24.227 -0.143 10.109 1.00 47.78 290 LEU A O 1
ATOM 2351 N N . ASP A 1 291 ? 24.724 2.050 10.031 1.00 41.56 291 ASP A N 1
ATOM 2352 C CA . ASP A 1 291 ? 24.908 2.246 11.463 1.00 41.56 291 ASP A CA 1
ATOM 2353 C C . ASP A 1 291 ? 23.554 2.013 12.175 1.00 41.56 291 ASP A C 1
ATOM 2355 O O . ASP A 1 291 ? 22.593 2.745 11.907 1.00 41.56 291 ASP A O 1
ATOM 2359 N N . PRO A 1 292 ? 23.417 1.000 13.053 1.00 52.00 292 PRO A N 1
ATOM 2360 C CA . PRO A 1 292 ? 22.146 0.684 13.702 1.00 52.00 292 PRO A CA 1
ATOM 2361 C C . PRO A 1 292 ? 21.785 1.653 14.841 1.00 52.00 292 PRO A C 1
ATOM 2363 O O . PRO A 1 292 ? 20.809 1.423 15.553 1.00 52.00 292 PRO A O 1
ATOM 2366 N N . THR A 1 293 ? 22.521 2.754 15.018 1.00 49.72 293 THR A N 1
ATOM 2367 C CA . THR A 1 293 ? 22.317 3.681 16.143 1.00 49.72 293 THR A CA 1
ATOM 2368 C C . THR A 1 293 ? 21.446 4.906 15.827 1.00 49.72 293 THR A C 1
ATOM 2370 O O . THR A 1 293 ? 21.219 5.738 16.702 1.00 49.72 293 THR A O 1
ATOM 2373 N N . LEU A 1 294 ? 20.885 5.017 14.615 1.00 47.97 294 LEU A N 1
ATOM 2374 C CA . LEU A 1 294 ? 19.994 6.126 14.223 1.00 47.97 294 LEU A CA 1
ATOM 2375 C C . LEU A 1 294 ? 18.492 5.782 14.249 1.00 47.97 294 LEU A C 1
ATOM 2377 O O . LEU A 1 294 ? 17.682 6.450 13.610 1.00 47.97 294 LEU A O 1
ATOM 2381 N N . LEU A 1 295 ? 18.100 4.786 15.048 1.00 50.47 295 LEU A N 1
ATOM 2382 C CA . LEU A 1 295 ? 16.706 4.533 15.424 1.00 50.47 295 LEU A CA 1
ATOM 2383 C C . LEU A 1 295 ? 16.456 4.928 16.883 1.00 50.47 295 LEU A C 1
ATOM 2385 O O . LEU A 1 295 ? 16.368 4.075 17.759 1.00 50.47 295 LEU A O 1
ATOM 2389 N N . ILE A 1 296 ? 16.283 6.229 17.136 1.00 48.34 296 ILE A N 1
ATOM 2390 C CA . ILE A 1 296 ? 15.494 6.712 18.280 1.00 48.34 296 ILE A CA 1
ATOM 2391 C C . ILE A 1 296 ? 14.718 7.964 17.839 1.00 48.34 296 ILE A C 1
ATOM 2393 O O . ILE A 1 296 ? 15.305 9.046 17.752 1.00 48.34 296 ILE A O 1
ATOM 2397 N N . PRO A 1 297 ? 13.394 7.892 17.604 1.00 44.19 297 PRO A N 1
ATOM 2398 C CA . PRO A 1 297 ? 12.546 9.071 17.663 1.00 44.19 297 PRO A CA 1
ATOM 2399 C C . PRO A 1 297 ? 12.464 9.492 19.133 1.00 44.19 297 PRO A C 1
ATOM 2401 O O . PRO A 1 297 ? 11.675 8.967 19.917 1.00 44.19 297 PRO A O 1
ATOM 2404 N N . GLY A 1 298 ? 13.347 10.407 19.528 1.00 40.34 298 GLY A N 1
ATOM 2405 C CA . GLY A 1 298 ? 13.304 11.035 20.838 1.00 40.34 298 GLY A CA 1
ATOM 2406 C C . GLY A 1 298 ? 12.030 11.860 20.977 1.00 40.34 298 GLY A C 1
ATOM 2407 O O . GLY A 1 298 ? 11.786 12.784 20.199 1.00 40.34 298 GLY A O 1
ATOM 2408 N N . GLU A 1 299 ? 11.235 11.520 21.989 1.00 47.75 299 GLU A N 1
ATOM 2409 C CA . GLU A 1 299 ? 10.119 12.306 22.496 1.00 47.75 299 GLU A CA 1
ATOM 2410 C C . GLU A 1 299 ? 10.482 13.801 22.567 1.00 47.75 299 GLU A C 1
ATOM 2412 O O . GLU A 1 299 ? 11.281 14.227 23.402 1.00 47.75 299 GLU A O 1
ATOM 2417 N N . ARG A 1 300 ? 9.839 14.639 21.749 1.00 43.25 300 ARG A N 1
ATOM 2418 C CA . ARG A 1 300 ? 9.709 16.069 22.056 1.00 43.25 300 ARG A CA 1
ATOM 2419 C C . ARG A 1 300 ? 8.292 16.348 22.523 1.00 43.25 300 ARG A C 1
ATOM 2421 O O . ARG A 1 300 ? 7.404 16.708 21.760 1.00 43.25 300 ARG A O 1
ATOM 2428 N N . LYS A 1 301 ? 8.108 16.169 23.830 1.00 43.12 301 LYS A N 1
ATOM 2429 C CA . LYS A 1 301 ? 7.051 16.819 24.604 1.00 43.12 301 LYS A CA 1
ATOM 2430 C C . LYS A 1 301 ? 7.398 18.305 24.788 1.00 43.12 301 LYS A C 1
ATOM 2432 O O . LYS A 1 301 ? 8.541 18.621 25.105 1.00 43.12 301 LYS A O 1
ATOM 2437 N N . ARG A 1 302 ? 6.344 19.135 24.772 1.00 41.75 302 ARG A N 1
ATOM 2438 C CA . ARG A 1 302 ? 6.230 20.539 25.243 1.00 41.75 302 ARG A CA 1
ATOM 2439 C C . ARG A 1 302 ? 6.716 21.615 24.253 1.00 41.75 302 ARG A C 1
ATOM 2441 O O . ARG A 1 302 ? 7.751 21.452 23.634 1.00 41.75 302 ARG A O 1
ATOM 2448 N N . ALA A 1 303 ? 6.043 22.752 24.065 1.00 45.25 303 ALA A N 1
ATOM 2449 C CA . ALA A 1 303 ? 4.891 23.335 24.749 1.00 45.25 303 ALA A CA 1
ATOM 2450 C C . ALA A 1 303 ? 4.060 24.163 23.755 1.00 45.25 303 ALA A C 1
ATOM 2452 O O . ALA A 1 303 ? 4.593 25.015 23.048 1.00 45.25 303 ALA A O 1
ATOM 2453 N N . PHE A 1 304 ? 2.747 23.940 23.756 1.00 39.50 304 PHE A N 1
ATOM 2454 C CA . PHE A 1 304 ? 1.773 24.919 23.289 1.00 39.50 304 PHE A CA 1
ATOM 2455 C C . PHE A 1 304 ? 1.780 26.063 24.308 1.00 39.50 304 PHE A C 1
ATOM 2457 O O . PHE A 1 304 ? 1.344 25.879 25.445 1.00 39.50 304 PHE A O 1
ATOM 2464 N N . GLN A 1 305 ? 2.314 27.220 23.928 1.00 45.06 305 GLN A N 1
ATOM 2465 C CA . GLN A 1 305 ? 2.176 28.445 24.704 1.00 45.06 305 GLN A CA 1
ATOM 2466 C C . GLN A 1 305 ? 1.251 29.363 23.917 1.00 45.06 305 GLN A C 1
ATOM 2468 O O . GLN A 1 305 ? 1.615 29.917 22.882 1.00 45.06 305 GLN A O 1
ATOM 2473 N N . GLY A 1 306 ? 0.006 29.430 24.382 1.00 39.94 306 GLY A N 1
ATOM 2474 C CA . GLY A 1 306 ? -0.972 30.359 23.855 1.00 39.94 306 GLY A CA 1
ATOM 2475 C C . GLY A 1 306 ? -0.505 31.793 24.061 1.00 39.94 306 GLY A C 1
ATOM 2476 O O . GLY A 1 306 ? -0.075 32.160 25.152 1.00 39.94 306 GLY A O 1
ATOM 2477 N N . TYR A 1 307 ? -0.681 32.607 23.027 1.00 43.94 307 TYR A N 1
ATOM 2478 C CA . TYR A 1 307 ? -0.977 34.014 23.211 1.00 43.94 307 TYR A CA 1
ATOM 2479 C C . TYR A 1 307 ? -2.280 34.348 22.500 1.00 43.94 307 TYR A C 1
ATOM 2481 O O . TYR A 1 307 ? -2.441 34.238 21.289 1.00 43.94 307 TYR A O 1
ATOM 2489 N N . SER A 1 308 ? -3.217 34.702 23.365 1.00 43.44 308 SER A N 1
ATOM 2490 C CA . SER A 1 308 ? -4.502 35.312 23.114 1.00 43.44 308 SER A CA 1
ATOM 2491 C C . SER A 1 308 ? -4.337 36.736 22.578 1.00 43.44 308 SER A C 1
ATOM 2493 O O . SER A 1 308 ? -3.558 37.516 23.120 1.00 43.44 308 SER A O 1
ATOM 2495 N N . SER A 1 309 ? -5.198 37.074 21.616 1.00 45.50 309 SER A N 1
ATOM 2496 C CA . SER A 1 309 ? -5.798 38.394 21.379 1.00 45.50 309 SER A CA 1
ATOM 2497 C C . SER A 1 309 ? -4.883 39.558 20.958 1.00 45.50 309 SER A C 1
ATOM 2499 O O . SER A 1 309 ? -4.038 40.005 21.727 1.00 45.50 309 SER A O 1
ATOM 2501 N N . LYS A 1 310 ? -5.175 40.174 19.799 1.00 49.75 310 LYS A N 1
ATOM 2502 C CA . LYS A 1 310 ? -5.893 41.468 19.700 1.00 49.75 310 LYS A CA 1
ATOM 2503 C C . LYS A 1 310 ? -5.750 42.144 18.318 1.00 49.75 310 LYS A C 1
ATOM 2505 O O . LYS A 1 310 ? -4.648 42.447 17.891 1.00 49.75 310 LYS A O 1
ATOM 2510 N N . PHE A 1 311 ? -6.919 42.493 17.768 1.00 45.09 311 PHE A N 1
ATOM 2511 C CA . PHE A 1 311 ? -7.276 43.713 17.019 1.00 45.09 311 PHE A CA 1
ATOM 2512 C C . PHE A 1 311 ? -6.781 44.008 15.582 1.00 45.09 311 PHE A C 1
ATOM 2514 O O . PHE A 1 311 ? -5.594 44.179 15.341 1.00 45.09 311 PHE A O 1
ATOM 2521 N N . SER A 1 312 ? -7.791 44.366 14.758 1.00 42.41 312 SER A N 1
ATOM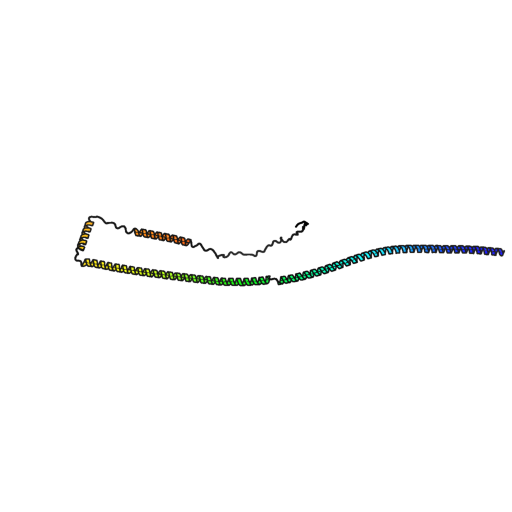 2522 C CA . SER A 1 312 ? -7.812 45.386 13.678 1.00 42.41 312 SER A CA 1
ATOM 2523 C C . SER A 1 312 ? -7.184 44.963 12.339 1.00 42.41 312 SER A C 1
ATOM 2525 O O . SER A 1 312 ? -6.041 44.535 12.320 1.00 42.41 312 SER A O 1
ATOM 2527 N N . LYS A 1 313 ? -7.828 45.054 11.170 1.00 50.81 313 LYS A N 1
ATOM 2528 C CA . LYS A 1 313 ? -8.963 45.842 10.657 1.00 50.81 313 LYS A CA 1
ATOM 2529 C C . LYS A 1 313 ? -9.792 44.998 9.691 1.00 50.81 313 LYS A C 1
ATOM 2531 O O . LYS A 1 313 ? -9.200 44.074 9.092 1.00 50.81 313 LYS A O 1
#

Secondary structure (DSSP, 8-state):
-HHHHHHHHHHHHHHHHHHHHHHHHHHHHHHHHHHHHHHHHHHHHHHHHHHHHHHHHHHHHHHHHHHHHHHHHHHHHHHHHHHHHHHHHHHHHHHHHHHHHHHHHHHHHHHT-HHHHHHHHHHHHHHHHHHHHHHHHHHHHHHHHHHHHHHHHHHHHHHHHHHHHHHHHHHHHHHHHHHHHHHHHHHHHHHHHHHHHHHHHHHH----HHHHHHHHHHHHHHHHTTS---------SSHHHHHHHHHHHHHHHHHHHHHHHHHHSSS------------------------TT--------------------

Sequence (313 aa):
MLQKQSEDIATEKRKTMESLKEELGLKVLKEEEKELDRLQTTTSGLLNEMNILKSEATIKKSELDLATKDLNRREEELVQMKVDLDNLKKNIQLREEDTMYLKQKLKELAEEDESADLQRKFAEDSAILQTSIQAQKKEHATLRLEIKHLRIAQEKRELIENGDELQAKIEKTEKEILAMENTLRLLNCTNENYKSNLETIELHGKPSHSVAIWKLLKQILAVNTKKGYFIIEIGSLNLQSSRNRQQALSHISQLFRRNQKRSLYSLGSDRDVDQFKGSDISISPSVVNLDPTLLIPGERKRAFQGYSSKFSK

Radius of gyration: 86.95 Å; chains: 1; bounding box: 188×71×247 Å

pLDDT: mean 76.67, std 21.96, range [34.66, 98.38]

Organism: NCBI:txid355587

Foldseek 3Di:
DVVVVVVVVVVVVVVVVVVVVVVVVVVVVVVVVVVVVVVVVVVVVVVVVVVVVVVVVVVVVVVVVVVVVVVVVVVVVVVVVVVVVVVVVVVVVVVVVVVVVVVVVVVVVVVVPCVVVVVVVVVVVVVVVVVVVVVVVVVVVVVVVVVVVVVVVVVVVVVVVVVVVVVVVVVVVVVVVVVVVVVVVVVVVVVVVVVVVVVCCVVPDPPDVVNVVVVVVVVVVVVVVVVDDDDDDDDDDPPVVVVVVVVVVVVVVVVVVVVVVVVVVVPPDDDDDDDDDDDDDDDDDPDPPDPPPPPDPDDDDDDDDDDDDDDDD